Protein AF-A0A3D3GMV7-F1 (afdb_monomer)

Foldseek 3Di:
DQQLQEDVQLCVQPVDDDDPHNQVLLVVLLVLLLVLLLVVVCVVCVPDDPVLSVLLSCLLLPLVNLLVLLVVVVSVVRHRHHPCCVPPPDPVVVSSSSSSSSSSVLSVCCVPPNSVRSSVVSCVSCVVVPPPVNSLVSRPALQVVLQVVLCVPPVDHWDWDWDQDPQAIKIWIDHPVPQIFIAGDNYPVVRVSVRSSRSSVVVCVVVVD

Sequence (209 aa):
YESALTHPSFRYENKVGPLDHFDRMEFLGDSILNEVICRKIYDLFLDADEGLLSRLRSTLVSRRILIKIARDLKLNKFMLLGRGFKKSSPAFLKAKVLADVFEALIAAIYFDRGKKTAENFILNHFADYFDIKKLFRLDPNPKSTLQEISQRHWKKLPQYDCLPTAKGVQVTAWIDGQKRAKAVARSRKEAEEKAARALVLKLRKRFKV

Radius of gyration: 21.56 Å; Cα contacts (8 Å, |Δi|>4): 281; chains: 1; bounding box: 57×22×57 Å

Mean predicted aligned error: 9.25 Å

pLDDT: mean 87.02, std 10.76, range [40.84, 98.56]

Secondary structure (DSSP, 8-state):
-HHHHB-HHHHHHHT----S-HHHHHHHHHHHHHHHHHHHHHHH-TT--HHHHHHHHHHHT-HHHHHHHHHHTTGGGT-B--HHHHHHS-HHHHHHHHHHHHHHHHHHHHHHH-HHHHHHHHHHHHGGG--HHHHTTS-S-HHHHHHHHHHHHHS---EEEEEEETTEEEEEEEETTTEEEEEEESSHHHHHHHHHHHHHHHHHHHTT-

Nearest PDB structures (foldseek):
  7r97-assembly1_B  TM=6.004E-01  e=2.494E-12  Escherichia coli K-12
  3o2r-assembly2_D  TM=9.166E-01  e=1.869E-06  Campylobacter jejuni subsp. jejuni NCTC 11168 = ATCC 700819
  3n3w-assembly1_B  TM=8.989E-01  e=3.433E-06  Campylobacter jejuni subsp. jejuni NCTC 11168 = ATCC 700819
  5t16-assembly2_I  TM=5.594E-01  e=4.400E-08  Saccharomyces cerevisiae S288C
  3rv0-assembly2_C  TM=6.090E-01  e=7.983E-03  Vanderwaltozyma polyspora DSM 70294

Structure (mmCIF, N/CA/C/O backbone):
data_AF-A0A3D3GMV7-F1
#
_entry.id   AF-A0A3D3GMV7-F1
#
loop_
_atom_site.group_PDB
_atom_site.id
_atom_site.type_symbol
_atom_site.label_atom_id
_atom_site.label_alt_id
_atom_site.label_comp_id
_atom_site.label_asym_id
_atom_site.label_entity_id
_atom_site.label_seq_id
_atom_site.pdbx_PDB_ins_code
_atom_site.Cartn_x
_atom_site.Cartn_y
_atom_site.Cartn_z
_atom_site.occupancy
_atom_site.B_iso_or_equiv
_atom_site.auth_seq_id
_atom_site.auth_comp_id
_atom_site.auth_asym_id
_atom_site.auth_atom_id
_atom_site.pdbx_PDB_model_num
ATOM 1 N N . TYR A 1 1 ? 15.179 -2.214 -19.428 1.00 86.44 1 TYR A N 1
ATOM 2 C CA . TYR A 1 1 ? 15.174 -2.443 -17.962 1.00 86.44 1 TYR A CA 1
ATOM 3 C C . TYR A 1 1 ? 16.341 -1.792 -17.224 1.00 86.44 1 TYR A C 1
ATOM 5 O O . TYR A 1 1 ? 16.142 -1.379 -16.091 1.00 86.44 1 TYR A O 1
ATOM 13 N N . GLU A 1 2 ? 17.530 -1.670 -17.822 1.00 85.50 2 GLU A N 1
ATOM 14 C CA . GLU A 1 2 ? 18.723 -1.100 -17.166 1.00 85.50 2 GLU A CA 1
ATOM 15 C C . GLU A 1 2 ? 18.508 0.306 -16.577 1.00 85.50 2 GLU A C 1
ATOM 17 O O . GLU A 1 2 ? 18.846 0.537 -15.416 1.00 85.50 2 GLU A O 1
ATOM 22 N N . SER A 1 3 ? 17.857 1.214 -17.313 1.00 84.62 3 SER A N 1
ATOM 23 C CA . SER A 1 3 ? 17.556 2.575 -16.838 1.00 84.62 3 SER A CA 1
ATOM 24 C C . SER A 1 3 ? 16.722 2.593 -15.549 1.00 84.62 3 SER A C 1
ATOM 26 O O . SER A 1 3 ? 17.013 3.365 -14.642 1.00 84.62 3 SER A O 1
ATOM 28 N N . ALA A 1 4 ? 15.748 1.686 -15.414 1.00 87.00 4 ALA A N 1
ATOM 29 C CA . ALA A 1 4 ? 14.914 1.566 -14.214 1.00 87.00 4 ALA A CA 1
ATOM 30 C C . ALA A 1 4 ? 15.655 0.976 -13.006 1.00 87.00 4 ALA A C 1
ATOM 32 O O . ALA A 1 4 ? 15.258 1.187 -11.866 1.00 87.00 4 ALA A O 1
ATOM 33 N N . LEU A 1 5 ? 16.730 0.224 -13.244 1.00 89.12 5 LEU A N 1
ATOM 34 C CA . LEU A 1 5 ? 17.545 -0.386 -12.192 1.00 89.12 5 LEU A CA 1
ATOM 35 C C . LEU A 1 5 ? 18.746 0.486 -11.802 1.00 89.12 5 LEU A C 1
ATOM 37 O O . LEU A 1 5 ? 19.464 0.145 -10.862 1.00 89.12 5 LEU A O 1
ATOM 41 N N . THR A 1 6 ? 18.960 1.610 -12.488 1.00 86.19 6 THR A N 1
ATOM 42 C CA . THR A 1 6 ? 20.123 2.482 -12.299 1.00 86.19 6 THR A CA 1
ATOM 43 C C . THR A 1 6 ? 19.736 3.761 -11.570 1.00 86.19 6 THR A C 1
ATOM 45 O O . THR A 1 6 ? 19.274 4.729 -12.168 1.00 86.19 6 THR A O 1
ATOM 48 N N . HIS A 1 7 ? 19.976 3.790 -10.260 1.00 86.50 7 HIS A N 1
ATOM 49 C CA . HIS A 1 7 ? 19.675 4.958 -9.434 1.00 86.50 7 HIS A CA 1
ATOM 50 C C . HIS A 1 7 ? 20.598 6.147 -9.786 1.00 86.50 7 HIS A C 1
ATOM 52 O O . HIS A 1 7 ? 21.785 5.930 -10.074 1.00 86.50 7 HIS A O 1
ATOM 58 N N . PRO A 1 8 ? 20.135 7.411 -9.674 1.00 83.19 8 PRO A N 1
ATOM 59 C CA . PRO A 1 8 ? 20.943 8.599 -9.962 1.00 83.19 8 PRO A CA 1
ATOM 60 C C . PRO A 1 8 ? 22.320 8.622 -9.283 1.00 83.19 8 PRO A C 1
ATOM 62 O O . PRO A 1 8 ? 23.301 9.032 -9.898 1.00 83.19 8 PRO A O 1
ATOM 65 N N . SER A 1 9 ? 22.447 8.095 -8.059 1.00 82.06 9 SER A N 1
ATOM 66 C CA . SER A 1 9 ? 23.748 8.016 -7.366 1.00 82.06 9 SER A CA 1
ATOM 67 C C . SER A 1 9 ? 24.809 7.198 -8.111 1.00 82.06 9 SER A C 1
ATOM 69 O O . SER A 1 9 ? 25.989 7.515 -8.009 1.00 82.06 9 SER A O 1
ATOM 71 N N . PHE A 1 10 ? 24.421 6.163 -8.864 1.00 82.38 10 PHE A N 1
ATOM 72 C CA . PHE A 1 10 ? 25.359 5.402 -9.694 1.00 82.38 10 PHE A CA 1
ATOM 73 C C . PHE A 1 10 ? 25.815 6.217 -10.904 1.00 82.38 10 PHE A C 1
ATOM 75 O O . PHE A 1 10 ? 26.993 6.192 -11.259 1.00 82.38 10 PHE A O 1
ATOM 82 N N . ARG A 1 11 ? 24.892 6.979 -11.501 1.00 76.38 11 ARG A N 1
ATOM 83 C CA . ARG A 1 11 ? 25.158 7.833 -12.664 1.00 76.38 11 ARG A CA 1
ATOM 84 C C . ARG A 1 11 ? 26.126 8.959 -12.325 1.00 76.38 11 ARG A C 1
ATOM 86 O O . ARG A 1 11 ? 27.100 9.141 -13.046 1.00 76.38 11 ARG A O 1
ATOM 93 N N . TYR A 1 12 ? 25.886 9.662 -11.215 1.00 77.94 12 TYR A N 1
ATOM 94 C CA . TYR A 1 12 ? 26.756 10.751 -10.762 1.00 77.94 12 TYR A CA 1
ATOM 95 C C . TYR A 1 12 ? 28.188 10.275 -10.500 1.00 77.94 12 TYR A C 1
ATOM 97 O O . TYR A 1 12 ? 29.136 10.982 -10.825 1.00 77.94 12 TYR A O 1
ATOM 105 N N . GLU A 1 13 ? 28.352 9.065 -9.959 1.00 80.81 13 GLU A N 1
ATOM 106 C CA . GLU A 1 13 ? 29.671 8.498 -9.669 1.00 80.81 13 GLU A CA 1
ATOM 107 C C . GLU A 1 13 ? 30.408 8.020 -10.933 1.00 80.81 13 GLU A C 1
ATOM 109 O O . GLU A 1 13 ? 31.618 8.202 -11.037 1.00 80.81 13 GLU A O 1
ATOM 114 N N . ASN A 1 14 ? 29.696 7.439 -11.907 1.00 77.88 14 ASN A N 1
ATOM 115 C CA . ASN A 1 14 ? 30.306 6.791 -13.078 1.00 77.88 14 ASN A CA 1
ATOM 116 C C . ASN A 1 14 ? 30.225 7.614 -14.378 1.00 77.88 14 ASN A C 1
ATOM 118 O O . ASN A 1 14 ? 30.665 7.134 -15.419 1.00 77.88 14 ASN A O 1
ATOM 122 N N . LYS A 1 15 ? 29.667 8.834 -14.344 1.00 71.19 15 LYS A N 1
ATOM 123 C CA . LYS A 1 15 ? 29.514 9.736 -15.508 1.00 71.19 15 LYS A CA 1
ATOM 124 C C . LYS A 1 15 ? 28.850 9.067 -16.726 1.00 71.19 15 LYS A C 1
ATOM 126 O O . LYS A 1 15 ? 29.194 9.355 -17.869 1.00 71.19 15 LYS A O 1
ATOM 131 N N . VAL A 1 16 ? 27.900 8.164 -16.481 1.00 66.56 16 VAL A N 1
ATOM 132 C CA . VAL A 1 16 ? 27.147 7.475 -17.543 1.00 66.56 16 VAL A CA 1
ATOM 133 C C . VAL A 1 16 ? 26.236 8.489 -18.246 1.00 66.56 16 VAL A C 1
ATOM 135 O O . VAL A 1 16 ? 25.605 9.304 -17.568 1.00 66.56 16 VAL A O 1
ATOM 138 N N . GLY A 1 17 ? 26.189 8.440 -19.585 1.00 59.62 17 GLY A N 1
ATOM 139 C CA . GLY A 1 17 ? 25.451 9.368 -20.454 1.00 59.62 17 GLY A CA 1
ATOM 140 C C . GLY A 1 17 ? 23.932 9.451 -20.195 1.00 59.62 17 GLY A C 1
ATOM 141 O O . GLY A 1 17 ? 23.417 8.894 -19.217 1.00 59.62 17 GLY A O 1
ATOM 142 N N . PRO A 1 18 ? 23.174 10.175 -21.039 1.00 54.84 18 PRO A N 1
ATOM 143 C CA . PRO A 1 18 ? 21.742 10.384 -20.847 1.00 54.84 18 PRO A CA 1
ATOM 144 C C . PRO A 1 18 ? 20.952 9.103 -21.162 1.00 54.84 18 PRO A C 1
ATOM 146 O O . PRO A 1 18 ? 20.356 8.964 -22.220 1.00 54.84 18 PRO A O 1
ATOM 149 N N . LEU A 1 19 ? 20.953 8.147 -20.236 1.00 57.31 19 LEU A N 1
ATOM 150 C CA . LEU A 1 19 ? 19.922 7.116 -20.172 1.00 57.31 19 LEU A CA 1
ATOM 151 C C . LEU A 1 19 ? 18.614 7.771 -19.717 1.00 57.31 19 LEU A C 1
ATOM 153 O O . LEU A 1 19 ? 18.647 8.683 -18.878 1.00 57.31 19 LEU A O 1
ATOM 157 N N . ASP A 1 20 ? 17.491 7.294 -20.265 1.00 60.53 20 ASP A N 1
ATOM 158 C CA . ASP A 1 20 ? 16.141 7.704 -19.877 1.00 60.53 20 ASP A CA 1
ATOM 159 C C . ASP A 1 20 ? 16.041 7.870 -18.359 1.00 60.53 20 ASP A C 1
ATOM 161 O O . ASP A 1 20 ? 16.454 7.006 -17.581 1.00 60.53 20 ASP A O 1
ATOM 165 N N . HIS A 1 21 ? 15.580 9.049 -17.943 1.00 77.69 21 HIS A N 1
ATOM 166 C CA . HIS A 1 21 ? 15.717 9.510 -16.569 1.00 77.69 21 HIS A CA 1
ATOM 167 C C . HIS A 1 21 ? 14.968 8.566 -15.624 1.00 77.69 21 HIS A C 1
ATOM 169 O O . HIS A 1 21 ? 13.742 8.503 -15.680 1.00 77.69 21 HIS A O 1
ATOM 175 N N . PHE A 1 22 ? 15.701 7.871 -14.748 1.00 88.44 22 PHE A N 1
ATOM 176 C CA . PHE A 1 22 ? 15.150 7.061 -13.657 1.00 88.44 22 PHE A CA 1
ATOM 177 C C . PHE A 1 22 ? 13.971 7.770 -12.971 1.00 88.44 22 PHE A C 1
ATOM 179 O O . PHE A 1 22 ? 12.904 7.184 -12.858 1.00 88.44 22 PHE A O 1
ATOM 186 N N . ASP A 1 23 ? 14.117 9.061 -12.660 1.00 89.25 23 ASP A N 1
ATOM 187 C CA . ASP A 1 23 ? 13.077 9.870 -12.008 1.00 89.25 23 ASP A CA 1
ATOM 188 C C . ASP A 1 23 ? 11.794 10.005 -12.861 1.00 89.25 23 ASP A C 1
ATOM 190 O O . ASP A 1 23 ? 10.685 10.041 -12.335 1.00 89.25 23 ASP A O 1
ATOM 194 N N . ARG A 1 24 ? 11.909 10.034 -14.200 1.00 92.94 24 ARG A N 1
ATOM 195 C CA . ARG A 1 24 ? 10.745 10.018 -15.111 1.00 92.94 24 ARG A CA 1
ATOM 196 C C . ARG A 1 24 ? 10.074 8.647 -15.134 1.00 92.94 24 ARG A C 1
ATOM 198 O O . ARG A 1 24 ? 8.854 8.572 -15.258 1.00 92.94 24 ARG A O 1
ATOM 205 N N . MET A 1 25 ? 10.863 7.575 -15.046 1.00 93.62 25 MET A N 1
ATOM 206 C CA . MET A 1 25 ? 10.336 6.213 -14.963 1.00 93.62 25 MET A CA 1
ATOM 207 C C . MET A 1 25 ? 9.647 5.974 -13.618 1.00 93.62 25 MET A C 1
ATOM 209 O O . MET A 1 25 ? 8.554 5.426 -13.611 1.00 93.62 25 MET A O 1
ATOM 213 N N . GLU A 1 26 ? 10.239 6.422 -12.507 1.00 95.31 26 GLU A N 1
ATOM 214 C CA . GLU A 1 26 ? 9.620 6.431 -11.173 1.00 95.31 26 GLU A CA 1
ATOM 215 C C . GLU A 1 26 ? 8.275 7.162 -11.222 1.00 95.31 26 GLU A C 1
ATOM 217 O O . GLU A 1 26 ? 7.244 6.575 -10.909 1.00 95.31 26 GLU A O 1
ATOM 222 N N . PHE A 1 27 ? 8.262 8.398 -11.733 1.00 95.88 27 PHE A N 1
ATOM 223 C CA . PHE A 1 27 ? 7.053 9.217 -11.851 1.00 95.88 27 PHE A CA 1
ATOM 224 C C . PHE A 1 27 ? 5.924 8.532 -12.642 1.00 95.88 27 PHE A C 1
ATOM 226 O O . PHE A 1 27 ? 4.769 8.488 -12.203 1.00 95.88 27 PHE A O 1
ATOM 233 N N . LEU A 1 28 ? 6.242 7.979 -13.818 1.00 96.69 28 LEU A N 1
ATOM 234 C CA . LEU A 1 28 ? 5.257 7.255 -14.621 1.00 96.69 28 LEU A CA 1
ATOM 235 C C . LEU A 1 28 ? 4.812 5.962 -13.923 1.00 96.69 28 LEU A C 1
ATOM 237 O O . LEU A 1 28 ? 3.631 5.620 -13.941 1.00 96.69 28 LEU A O 1
ATOM 241 N N . GLY A 1 29 ? 5.755 5.247 -13.316 1.00 98.06 29 GLY A N 1
ATOM 242 C CA . GLY A 1 29 ? 5.525 3.999 -12.606 1.00 98.06 29 GLY A CA 1
ATOM 243 C C . GLY A 1 29 ? 4.581 4.151 -11.422 1.00 98.06 29 GLY A C 1
ATOM 244 O O . GLY A 1 29 ? 3.648 3.358 -11.297 1.00 98.06 29 GLY A O 1
ATOM 245 N N . ASP A 1 30 ? 4.767 5.194 -10.610 1.00 98.25 30 ASP A N 1
ATOM 246 C CA . ASP A 1 30 ? 3.858 5.561 -9.518 1.00 98.25 30 ASP A CA 1
ATOM 247 C C . ASP A 1 30 ? 2.449 5.865 -10.046 1.00 98.25 30 ASP A C 1
ATOM 249 O O . ASP A 1 30 ? 1.457 5.375 -9.504 1.00 98.25 30 ASP A O 1
ATOM 253 N N . SER A 1 31 ? 2.343 6.596 -11.158 1.00 98.38 31 SER A N 1
ATOM 254 C CA . SER A 1 31 ? 1.047 6.914 -11.773 1.00 98.38 31 SER A CA 1
ATOM 255 C C . SER A 1 31 ? 0.312 5.656 -12.252 1.00 98.38 31 SER A C 1
ATOM 257 O O . SER A 1 31 ? -0.872 5.478 -11.956 1.00 98.38 31 SER A O 1
ATOM 259 N N . ILE A 1 32 ? 1.014 4.749 -12.944 1.00 98.50 32 ILE A N 1
ATOM 260 C CA . ILE A 1 32 ? 0.459 3.463 -13.396 1.00 98.50 32 ILE A CA 1
ATOM 261 C C . ILE A 1 32 ? 0.055 2.612 -12.191 1.00 98.50 32 ILE A C 1
ATOM 263 O O . ILE A 1 32 ? -1.048 2.071 -12.155 1.00 98.50 32 ILE A O 1
ATOM 267 N N . LEU A 1 33 ? 0.919 2.512 -11.178 1.00 98.56 33 LEU A N 1
ATOM 268 C CA . LEU A 1 33 ? 0.624 1.783 -9.950 1.00 98.56 33 LEU A CA 1
ATOM 269 C C . LEU A 1 33 ? -0.651 2.310 -9.286 1.00 98.56 33 LEU A C 1
ATOM 271 O O . LEU A 1 33 ? -1.544 1.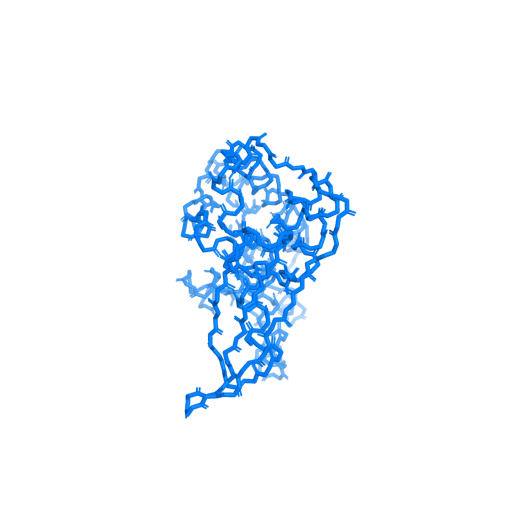528 -8.960 1.00 98.56 33 LEU A O 1
ATOM 275 N N . ASN A 1 34 ? -0.759 3.627 -9.106 1.00 98.19 34 ASN A N 1
ATOM 276 C CA . ASN A 1 34 ? -1.932 4.248 -8.505 1.00 98.19 34 ASN A CA 1
ATOM 277 C C . ASN A 1 34 ? -3.202 3.959 -9.303 1.00 98.19 34 ASN A C 1
ATOM 279 O O . ASN A 1 34 ? -4.214 3.629 -8.687 1.00 98.19 34 ASN A O 1
ATOM 283 N N . GLU A 1 35 ? -3.157 4.045 -10.634 1.00 98.12 35 GLU A N 1
ATOM 284 C CA . GLU A 1 35 ? -4.304 3.747 -11.500 1.00 98.12 35 GLU A CA 1
ATOM 285 C C . GLU A 1 35 ? -4.777 2.301 -11.322 1.00 98.12 35 GLU A C 1
ATOM 287 O O . GLU A 1 35 ? -5.936 2.073 -10.974 1.00 98.12 35 GLU A O 1
ATOM 292 N N . VAL A 1 36 ? -3.864 1.333 -11.437 1.00 98.31 36 VAL A N 1
ATOM 293 C CA . VAL A 1 36 ? -4.180 -0.100 -11.333 1.00 98.31 36 VAL A CA 1
ATOM 294 C C . VAL A 1 36 ? -4.718 -0.463 -9.953 1.00 98.31 36 VAL A C 1
ATOM 296 O O . VAL A 1 36 ? -5.716 -1.181 -9.836 1.00 98.31 36 VAL A O 1
ATOM 299 N N . ILE A 1 37 ? -4.089 0.044 -8.889 1.00 96.81 37 ILE A N 1
ATOM 300 C CA . ILE A 1 37 ? -4.552 -0.201 -7.520 1.00 96.81 37 ILE A CA 1
ATOM 301 C C . ILE A 1 37 ? -5.914 0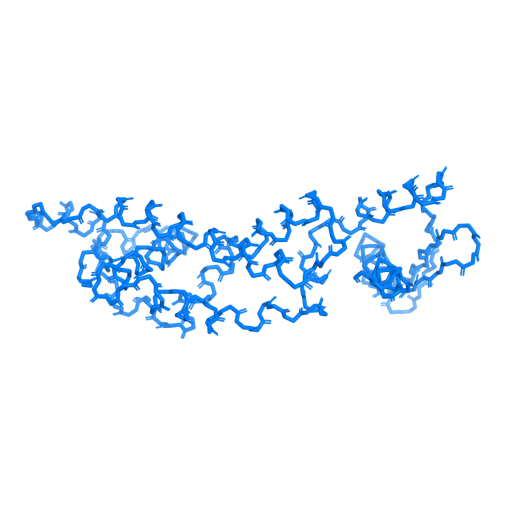.454 -7.288 1.00 96.81 37 ILE A C 1
ATOM 303 O O . ILE A 1 37 ? -6.791 -0.192 -6.716 1.00 96.81 37 ILE A O 1
ATOM 307 N N . CYS A 1 38 ? -6.113 1.695 -7.747 1.00 95.88 38 CYS A N 1
ATOM 308 C CA . CYS A 1 38 ? -7.381 2.416 -7.629 1.00 95.88 38 CYS A CA 1
ATOM 309 C C . CYS A 1 38 ? -8.514 1.670 -8.341 1.00 95.88 38 CYS A C 1
ATOM 311 O O . CYS A 1 38 ? -9.556 1.408 -7.742 1.00 95.88 38 CYS A O 1
ATOM 313 N N . ARG A 1 39 ? -8.278 1.240 -9.586 1.00 96.25 39 ARG A N 1
ATOM 314 C CA . ARG A 1 39 ? -9.232 0.444 -10.359 1.00 96.25 39 ARG A CA 1
ATOM 315 C C . ARG A 1 39 ? -9.590 -0.846 -9.628 1.00 96.25 39 ARG A C 1
ATOM 317 O O . ARG A 1 39 ? -10.766 -1.152 -9.451 1.00 96.25 39 ARG A O 1
ATOM 324 N N . LYS A 1 40 ? -8.582 -1.571 -9.132 1.00 94.31 40 LYS A N 1
ATOM 325 C CA . LYS A 1 40 ? -8.799 -2.843 -8.440 1.00 94.31 40 LYS A CA 1
ATOM 326 C C . LYS A 1 40 ? -9.628 -2.688 -7.167 1.00 94.31 40 LYS A C 1
ATOM 328 O O . LYS A 1 40 ? -10.487 -3.527 -6.919 1.00 94.31 40 LYS A O 1
ATOM 333 N N . ILE A 1 41 ? -9.386 -1.655 -6.356 1.00 90.62 41 ILE A N 1
ATOM 334 C CA . ILE A 1 41 ? -10.190 -1.428 -5.144 1.00 90.62 41 ILE A CA 1
ATOM 335 C C . ILE A 1 41 ? -11.593 -0.911 -5.469 1.00 90.62 41 ILE A C 1
ATOM 337 O O . ILE A 1 41 ? -12.527 -1.297 -4.778 1.00 90.62 41 ILE A O 1
ATOM 341 N N . TYR A 1 42 ? -11.756 -0.101 -6.519 1.00 88.56 42 TYR A N 1
ATOM 342 C CA . TYR A 1 42 ? -13.069 0.359 -6.971 1.00 88.56 42 TYR A CA 1
ATOM 343 C C . TYR A 1 42 ? -13.963 -0.827 -7.355 1.00 88.56 42 TYR A C 1
ATOM 345 O O . TYR A 1 42 ? -15.084 -0.939 -6.871 1.00 88.56 42 TYR A O 1
ATOM 353 N N . ASP A 1 43 ? -13.427 -1.768 -8.138 1.00 89.44 43 ASP A N 1
ATOM 354 C CA . ASP A 1 43 ? -14.173 -2.956 -8.568 1.00 89.44 43 ASP A CA 1
ATOM 355 C C . ASP A 1 43 ? -14.405 -3.964 -7.413 1.00 89.44 43 ASP A C 1
ATOM 357 O O . ASP A 1 43 ? -15.359 -4.739 -7.446 1.00 89.44 43 ASP A O 1
ATOM 361 N N . LEU A 1 44 ? -13.540 -3.986 -6.387 1.00 85.31 44 LEU A N 1
ATOM 362 C CA . LEU A 1 44 ? -13.662 -4.898 -5.236 1.00 85.31 44 LEU A CA 1
ATOM 363 C C . LEU A 1 44 ? -14.610 -4.399 -4.137 1.00 85.31 44 LEU A C 1
ATOM 365 O O . LEU A 1 44 ? -15.196 -5.224 -3.437 1.00 85.31 44 LEU A O 1
ATOM 369 N N . PHE A 1 45 ? -14.721 -3.086 -3.941 1.00 79.88 45 PHE A N 1
ATOM 370 C CA . PHE A 1 45 ? -15.450 -2.476 -2.826 1.00 79.88 45 PHE A CA 1
ATOM 371 C C . PHE A 1 45 ? -16.583 -1.583 -3.344 1.00 79.88 45 PHE A C 1
ATOM 373 O O . PHE A 1 45 ? -16.530 -0.363 -3.209 1.00 79.88 45 PHE A O 1
ATOM 380 N N . LEU A 1 46 ? -17.612 -2.207 -3.926 1.00 76.06 46 LEU A N 1
ATOM 381 C CA . LEU A 1 46 ? -18.719 -1.525 -4.615 1.00 76.06 46 LEU A CA 1
ATOM 382 C C . LEU A 1 46 ? -19.479 -0.519 -3.738 1.00 76.06 46 LEU A C 1
ATOM 384 O O . LEU A 1 46 ? -19.962 0.492 -4.239 1.00 76.06 46 LEU A O 1
ATOM 388 N N . ASP A 1 47 ? -19.553 -0.773 -2.433 1.00 70.44 47 ASP A N 1
ATOM 389 C CA . ASP A 1 47 ? -20.303 0.055 -1.485 1.00 70.44 47 ASP A CA 1
ATOM 390 C C . ASP A 1 47 ? -19.400 0.986 -0.648 1.00 70.44 47 ASP A C 1
ATOM 392 O O . ASP A 1 47 ? -19.852 1.625 0.308 1.00 70.44 47 ASP A O 1
ATOM 396 N N . ALA A 1 48 ? -18.102 1.056 -0.966 1.00 72.56 48 ALA A N 1
ATOM 397 C CA . ALA A 1 48 ? -17.175 1.965 -0.300 1.00 72.56 48 ALA A CA 1
ATOM 398 C C . ALA A 1 48 ? -17.352 3.408 -0.789 1.00 72.56 48 ALA A C 1
ATOM 400 O O . ALA A 1 48 ? -17.461 3.676 -1.983 1.00 72.56 48 ALA A O 1
ATOM 401 N N . ASP A 1 49 ? -17.311 4.358 0.145 1.00 75.75 49 ASP A N 1
ATOM 402 C CA . ASP A 1 49 ? -17.232 5.775 -0.204 1.00 75.75 49 ASP A CA 1
ATOM 403 C C . ASP A 1 49 ? -15.814 6.193 -0.630 1.00 75.75 49 ASP A C 1
ATOM 405 O O . ASP A 1 49 ? -14.824 5.486 -0.413 1.00 75.75 49 ASP A O 1
ATOM 409 N N . GLU A 1 50 ? -15.718 7.384 -1.224 1.00 82.25 50 GLU A N 1
ATOM 410 C CA . GLU A 1 50 ? -14.462 7.974 -1.692 1.00 82.25 50 GLU A CA 1
ATOM 411 C C . GLU A 1 50 ? -13.395 8.040 -0.587 1.00 82.25 50 GLU A C 1
ATOM 413 O O . GLU A 1 50 ? -12.226 7.724 -0.824 1.00 82.25 50 GLU A O 1
ATOM 418 N N . GLY A 1 51 ? -13.790 8.403 0.637 1.00 80.94 51 GLY A N 1
ATOM 419 C CA . GLY A 1 51 ? -12.876 8.517 1.772 1.00 80.94 51 GLY A CA 1
ATOM 420 C C . GLY A 1 51 ? -12.221 7.181 2.122 1.00 80.94 51 GLY A C 1
ATOM 421 O O . GLY A 1 51 ? -11.003 7.114 2.330 1.00 80.94 51 GLY A O 1
ATOM 422 N N . LEU A 1 52 ? -13.005 6.100 2.137 1.00 77.50 52 LEU A N 1
ATOM 423 C CA . LEU A 1 52 ? -12.493 4.750 2.331 1.00 77.50 52 LEU A CA 1
ATOM 424 C C . LEU A 1 52 ? -11.595 4.323 1.168 1.00 77.50 52 LEU A C 1
ATOM 426 O O . LEU A 1 52 ? -10.478 3.871 1.421 1.00 77.50 52 LEU A O 1
ATOM 430 N N . LEU A 1 53 ? -12.039 4.485 -0.081 1.00 84.69 53 LEU A N 1
ATOM 431 C CA . LEU A 1 53 ? -11.258 4.103 -1.264 1.00 84.69 53 LEU A CA 1
ATOM 432 C C . LEU A 1 53 ? -9.903 4.824 -1.300 1.00 84.69 53 LEU A C 1
ATOM 434 O O . LEU A 1 53 ? -8.863 4.186 -1.477 1.00 84.69 53 LEU A O 1
ATOM 438 N N . SER A 1 54 ? -9.888 6.129 -1.028 1.00 87.69 54 SER A N 1
ATOM 439 C CA . SER A 1 54 ? -8.662 6.927 -0.946 1.00 87.69 54 SER A CA 1
ATOM 440 C C . SER A 1 54 ? -7.718 6.401 0.143 1.00 87.69 54 SER A C 1
ATOM 442 O O . SER A 1 54 ? -6.536 6.161 -0.115 1.00 87.69 54 SER A O 1
ATOM 444 N N . ARG A 1 55 ? -8.243 6.097 1.340 1.00 84.75 55 ARG A N 1
ATOM 445 C CA . ARG A 1 55 ? -7.452 5.540 2.452 1.00 84.75 55 ARG A CA 1
ATOM 446 C C . ARG A 1 55 ? -6.877 4.157 2.132 1.00 84.75 55 ARG A C 1
ATOM 448 O O . ARG A 1 55 ? -5.716 3.891 2.458 1.00 84.75 55 ARG A O 1
ATOM 455 N N . LEU A 1 56 ? -7.662 3.279 1.501 1.00 87.25 56 LEU A N 1
ATOM 456 C CA . LEU A 1 56 ? -7.196 1.961 1.061 1.00 87.25 56 LEU A CA 1
ATOM 457 C C . LEU A 1 56 ? -6.091 2.098 0.010 1.00 87.25 56 LEU A C 1
ATOM 459 O O . LEU A 1 56 ? -5.041 1.475 0.170 1.00 87.25 56 LEU A O 1
ATOM 463 N N . ARG A 1 57 ? -6.278 2.961 -0.998 1.00 92.75 57 ARG A N 1
ATOM 464 C CA . ARG A 1 57 ? -5.267 3.233 -2.028 1.00 92.75 57 ARG A CA 1
ATOM 465 C C . ARG A 1 57 ? -3.964 3.704 -1.397 1.00 92.75 57 ARG A C 1
ATOM 467 O O . ARG A 1 57 ? -2.953 3.033 -1.576 1.00 92.75 57 ARG A O 1
ATOM 474 N N . SER A 1 58 ? -3.990 4.770 -0.591 1.00 91.75 58 SER A N 1
ATOM 475 C CA . SER A 1 58 ? -2.795 5.309 0.081 1.00 91.75 58 SER A CA 1
ATOM 476 C C . SER A 1 58 ? -2.093 4.278 0.966 1.00 91.75 58 SER A C 1
ATOM 478 O O . SER A 1 58 ? -0.871 4.293 1.093 1.00 91.75 58 SER A O 1
ATOM 480 N N . THR A 1 59 ? -2.851 3.363 1.572 1.00 89.50 59 THR A N 1
ATOM 481 C CA . THR A 1 59 ? -2.287 2.265 2.363 1.00 89.50 59 THR A CA 1
ATOM 482 C C . THR A 1 59 ? -1.576 1.246 1.474 1.00 89.50 59 THR A C 1
ATOM 484 O O . THR A 1 59 ? -0.448 0.860 1.789 1.00 89.50 59 THR A O 1
ATOM 487 N N . LEU A 1 60 ? -2.208 0.825 0.373 1.00 92.50 60 LEU A N 1
ATOM 488 C CA . LEU A 1 60 ? -1.684 -0.174 -0.561 1.00 92.50 60 LEU A CA 1
ATOM 489 C C . LEU A 1 60 ? -0.432 0.320 -1.290 1.00 92.50 60 LEU A C 1
ATOM 491 O O . LEU A 1 60 ? 0.573 -0.383 -1.293 1.00 92.50 60 LEU A O 1
ATOM 495 N N . VAL A 1 61 ? -0.449 1.548 -1.811 1.00 95.50 61 VAL A N 1
ATOM 496 C CA . VAL A 1 61 ? 0.711 2.152 -2.495 1.00 95.50 61 VAL A CA 1
ATOM 497 C C . VAL A 1 61 ? 1.722 2.765 -1.520 1.00 95.50 61 VAL A C 1
ATOM 499 O O . VAL A 1 61 ? 2.637 3.480 -1.912 1.00 95.50 61 VAL A O 1
ATOM 502 N N . SER A 1 62 ? 1.584 2.509 -0.215 1.00 94.19 62 SER A N 1
ATOM 503 C CA . SER A 1 62 ? 2.510 3.064 0.769 1.00 94.19 62 SER A CA 1
ATOM 504 C C . SER A 1 62 ? 3.921 2.515 0.576 1.00 94.19 62 SER A C 1
ATOM 506 O O . SER A 1 62 ? 4.130 1.311 0.404 1.00 94.19 62 SER A O 1
ATOM 508 N N . ARG A 1 63 ? 4.919 3.385 0.766 1.00 94.06 63 ARG A N 1
ATOM 509 C CA . ARG A 1 63 ? 6.349 3.040 0.726 1.00 94.06 63 ARG A CA 1
ATOM 510 C C . ARG A 1 63 ? 6.689 1.776 1.524 1.00 94.06 63 ARG A C 1
ATOM 512 O O . ARG A 1 63 ? 7.526 0.985 1.107 1.00 94.06 63 ARG A O 1
ATOM 519 N N . ARG A 1 64 ? 6.017 1.546 2.658 1.00 92.69 64 ARG A N 1
ATOM 520 C CA . ARG A 1 64 ? 6.191 0.338 3.481 1.00 92.69 64 ARG A CA 1
ATOM 521 C C . ARG A 1 64 ? 5.859 -0.950 2.715 1.00 92.69 64 ARG A C 1
ATOM 523 O O . ARG A 1 64 ? 6.601 -1.920 2.844 1.00 92.69 64 ARG A O 1
ATOM 530 N N . ILE A 1 65 ? 4.754 -0.973 1.970 1.00 94.00 65 ILE A N 1
ATOM 531 C CA . ILE A 1 65 ? 4.346 -2.133 1.165 1.00 94.00 65 ILE A CA 1
ATOM 532 C C . ILE A 1 65 ? 5.253 -2.268 -0.056 1.00 94.00 65 ILE A C 1
ATOM 534 O O . ILE A 1 65 ? 5.751 -3.364 -0.301 1.00 94.00 65 ILE A O 1
ATOM 538 N N . LEU A 1 66 ? 5.565 -1.163 -0.739 1.00 96.88 66 LEU A N 1
ATOM 539 C CA . LEU A 1 66 ? 6.447 -1.186 -1.911 1.00 96.88 66 LEU A CA 1
ATOM 540 C C . LEU A 1 66 ? 7.842 -1.717 -1.574 1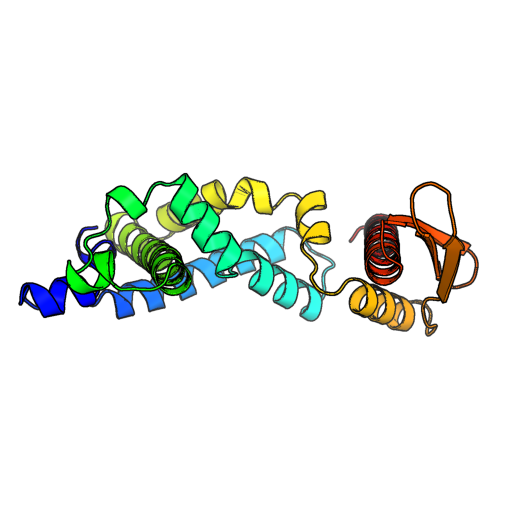.00 96.88 66 LEU A C 1
ATOM 542 O O . LEU A 1 66 ? 8.353 -2.588 -2.268 1.00 96.88 66 LEU A O 1
ATOM 546 N N . ILE A 1 67 ? 8.421 -1.299 -0.442 1.00 95.62 67 ILE A N 1
ATOM 547 C CA . ILE A 1 67 ? 9.690 -1.848 0.064 1.00 95.62 67 ILE A CA 1
ATOM 548 C C . ILE A 1 67 ? 9.603 -3.359 0.268 1.00 95.62 67 ILE A C 1
ATOM 550 O O . ILE A 1 67 ? 10.563 -4.076 -0.013 1.00 95.62 67 ILE A O 1
ATOM 554 N N . LYS A 1 68 ? 8.486 -3.845 0.817 1.00 94.75 68 LYS A N 1
ATOM 555 C CA . LYS A 1 68 ? 8.307 -5.271 1.072 1.00 94.75 68 LYS A CA 1
ATOM 556 C C . LYS A 1 68 ? 8.248 -6.045 -0.245 1.00 94.75 68 LYS A C 1
ATOM 558 O O . LYS A 1 68 ? 9.032 -6.969 -0.414 1.00 94.75 68 LYS A O 1
ATOM 563 N N . ILE A 1 69 ? 7.432 -5.595 -1.196 1.00 96.06 69 ILE A N 1
ATOM 564 C CA . ILE A 1 69 ? 7.329 -6.208 -2.527 1.00 96.06 69 ILE A CA 1
ATOM 565 C C . ILE A 1 69 ? 8.684 -6.182 -3.253 1.00 96.06 69 ILE A C 1
ATOM 567 O O . ILE A 1 69 ? 9.137 -7.206 -3.758 1.00 96.06 69 ILE A O 1
ATOM 571 N N . ALA A 1 70 ? 9.391 -5.049 -3.235 1.00 96.12 70 ALA A N 1
ATOM 572 C CA . ALA A 1 70 ? 10.718 -4.912 -3.836 1.00 96.12 70 ALA A CA 1
ATOM 573 C C . ALA A 1 70 ? 11.755 -5.879 -3.231 1.00 96.12 70 ALA A C 1
ATOM 575 O O . ALA A 1 70 ? 12.634 -6.385 -3.933 1.00 96.12 70 ALA A O 1
ATOM 576 N N . ARG A 1 71 ? 11.666 -6.153 -1.922 1.00 95.00 71 ARG A N 1
ATOM 577 C CA . ARG A 1 71 ? 12.519 -7.136 -1.234 1.00 95.00 71 ARG A CA 1
ATOM 578 C C . ARG A 1 71 ? 12.148 -8.570 -1.581 1.00 95.00 71 ARG A C 1
ATOM 580 O O . ARG A 1 71 ? 13.057 -9.369 -1.790 1.00 95.00 71 ARG A O 1
ATOM 587 N N . ASP A 1 72 ? 10.859 -8.876 -1.671 1.00 95.31 72 ASP A N 1
ATOM 588 C CA . ASP A 1 72 ? 10.368 -10.201 -2.063 1.00 95.31 72 ASP A CA 1
ATOM 589 C C . ASP A 1 72 ? 10.835 -10.538 -3.495 1.00 95.31 72 ASP A C 1
ATOM 591 O O . ASP A 1 72 ? 11.310 -11.643 -3.762 1.00 95.31 72 ASP A O 1
ATOM 595 N N . LEU A 1 73 ? 10.859 -9.528 -4.373 1.00 95.31 73 LEU A N 1
ATOM 596 C CA . LEU A 1 73 ? 11.449 -9.569 -5.717 1.00 95.31 73 LEU A CA 1
ATOM 597 C C . LEU A 1 73 ? 12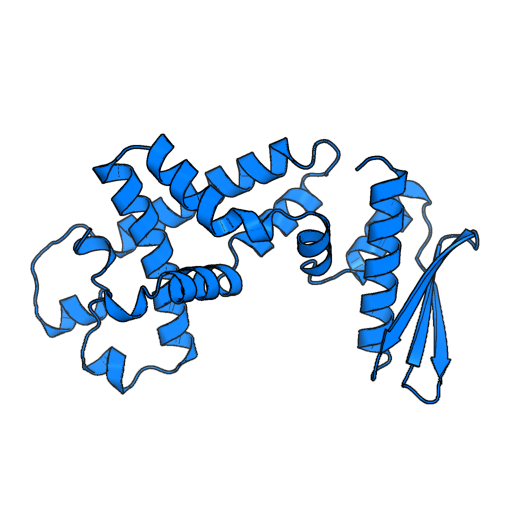.986 -9.570 -5.751 1.00 95.31 73 LEU A C 1
ATOM 599 O O . LEU A 1 73 ? 13.587 -9.718 -6.814 1.00 95.31 73 LEU A O 1
ATOM 603 N N . LYS A 1 74 ? 13.646 -9.392 -4.602 1.00 95.19 74 LYS A N 1
ATOM 604 C CA . LYS A 1 74 ? 15.107 -9.288 -4.474 1.00 95.19 74 LYS A CA 1
ATOM 605 C C . LYS A 1 74 ? 15.713 -8.181 -5.353 1.00 95.19 74 LYS A C 1
ATOM 607 O O . LYS A 1 74 ? 16.861 -8.308 -5.786 1.00 95.19 74 LYS A O 1
ATOM 612 N N . LEU A 1 75 ? 14.991 -7.074 -5.581 1.00 93.31 75 LEU A N 1
ATOM 613 C CA . LEU A 1 75 ? 15.453 -5.960 -6.430 1.00 93.31 75 LEU A CA 1
ATOM 614 C C . LEU A 1 75 ? 16.782 -5.367 -5.955 1.00 93.31 75 LEU A C 1
ATOM 616 O O . LEU A 1 75 ? 17.605 -4.942 -6.763 1.00 93.31 75 LEU A O 1
ATOM 620 N N . ASN A 1 76 ? 17.062 -5.453 -4.654 1.00 89.44 76 ASN A N 1
ATOM 621 C CA . ASN A 1 76 ? 18.333 -5.044 -4.063 1.00 89.44 76 ASN A CA 1
ATOM 622 C C . ASN A 1 76 ? 19.569 -5.712 -4.694 1.00 89.44 76 ASN A C 1
ATOM 624 O O . ASN A 1 76 ? 20.672 -5.192 -4.535 1.00 89.44 76 ASN A O 1
ATOM 628 N N . LYS A 1 77 ? 19.408 -6.867 -5.355 1.00 89.88 77 LYS A N 1
ATOM 629 C CA . LYS A 1 77 ? 20.493 -7.582 -6.039 1.00 89.88 77 LYS A CA 1
ATOM 630 C C . LYS A 1 77 ? 20.753 -7.083 -7.460 1.00 89.88 77 LYS A C 1
ATOM 632 O O . LYS A 1 77 ? 21.845 -7.302 -7.966 1.00 89.88 77 LYS A O 1
ATOM 637 N N . PHE A 1 78 ? 19.770 -6.435 -8.078 1.00 90.50 78 PHE A N 1
ATOM 638 C CA . PHE A 1 78 ? 19.813 -6.010 -9.480 1.00 90.50 78 PHE A CA 1
ATOM 639 C C . PHE A 1 78 ? 20.036 -4.503 -9.639 1.00 90.50 78 PHE A C 1
ATOM 641 O O . PHE A 1 78 ? 20.418 -4.043 -10.708 1.00 90.50 78 PHE A O 1
ATOM 648 N N . MET A 1 79 ? 19.813 -3.734 -8.574 1.00 89.69 79 MET A N 1
ATOM 649 C CA . MET A 1 79 ? 19.981 -2.284 -8.566 1.00 89.69 79 MET A CA 1
ATOM 650 C C . MET A 1 79 ? 21.447 -1.857 -8.668 1.00 89.69 79 MET A C 1
ATOM 652 O O . MET A 1 79 ? 22.290 -2.273 -7.866 1.00 89.69 79 MET A O 1
ATOM 656 N N . LEU A 1 80 ? 21.720 -0.926 -9.579 1.00 87.44 80 LEU A N 1
ATOM 657 C CA . LEU A 1 80 ? 22.983 -0.208 -9.679 1.00 87.44 80 LEU A CA 1
ATOM 658 C C . LEU A 1 80 ? 22.904 1.065 -8.828 1.00 87.44 80 LEU A C 1
ATOM 660 O O . LEU A 1 80 ? 22.145 1.992 -9.112 1.00 87.44 80 LEU A O 1
ATOM 664 N N . LEU A 1 81 ? 23.693 1.093 -7.751 1.00 87.00 81 LEU A N 1
ATOM 665 C CA . LEU A 1 81 ? 23.813 2.214 -6.814 1.00 87.00 81 LEU A CA 1
ATOM 666 C C . LEU A 1 81 ? 25.269 2.684 -6.768 1.00 87.00 81 LEU A C 1
ATOM 668 O O . LEU A 1 81 ? 26.175 1.848 -6.766 1.00 87.00 81 LEU A O 1
ATOM 672 N N . GLY A 1 82 ? 25.498 3.995 -6.650 1.00 85.44 82 GLY A N 1
ATOM 673 C CA . GLY A 1 82 ? 26.844 4.538 -6.430 1.00 85.44 82 GLY A CA 1
ATOM 674 C C . GLY A 1 82 ? 27.485 3.929 -5.180 1.00 85.44 82 GLY A C 1
ATOM 675 O O . GLY A 1 82 ? 26.797 3.681 -4.179 1.00 85.44 82 GLY A O 1
ATOM 676 N N . ARG A 1 83 ? 28.795 3.665 -5.213 1.00 85.56 83 ARG A N 1
ATOM 677 C CA . ARG A 1 83 ? 29.534 3.050 -4.100 1.00 85.56 83 ARG A CA 1
ATOM 678 C C . ARG A 1 83 ? 29.405 3.888 -2.832 1.00 85.56 83 ARG A C 1
ATOM 680 O O . ARG A 1 83 ? 29.208 3.312 -1.759 1.00 85.56 83 ARG A O 1
ATOM 687 N N . GLY A 1 84 ? 29.456 5.217 -2.953 1.00 85.38 84 GLY A N 1
ATOM 688 C CA . GLY A 1 84 ? 29.281 6.133 -1.820 1.00 85.38 84 GLY A CA 1
ATOM 689 C C . GLY A 1 84 ? 27.908 5.984 -1.158 1.00 85.38 84 GLY A C 1
ATOM 690 O O . GLY A 1 84 ? 27.811 5.776 0.050 1.00 85.38 84 GLY A O 1
ATOM 691 N N . PHE A 1 85 ? 26.845 5.968 -1.965 1.00 85.31 85 PHE A N 1
ATOM 692 C CA . PHE A 1 85 ? 25.474 5.761 -1.488 1.00 85.31 85 PHE A CA 1
ATOM 693 C C . PHE A 1 85 ? 25.301 4.381 -0.834 1.00 85.31 85 PHE A C 1
ATOM 695 O O . PHE A 1 85 ? 24.752 4.240 0.260 1.00 85.31 85 PHE A O 1
ATOM 702 N N . LYS A 1 86 ? 25.831 3.329 -1.468 1.00 84.44 86 LYS A N 1
ATOM 703 C CA . LYS A 1 86 ? 25.737 1.961 -0.946 1.00 84.44 86 LYS A CA 1
ATOM 704 C C . LYS A 1 86 ? 26.415 1.820 0.421 1.00 84.44 86 LYS A C 1
ATOM 706 O O . LYS A 1 86 ? 25.864 1.149 1.297 1.00 84.44 86 LYS A O 1
ATOM 711 N N . LYS A 1 87 ? 27.570 2.457 0.626 1.00 84.94 87 LYS A N 1
ATOM 712 C CA . LYS A 1 87 ? 28.317 2.392 1.891 1.00 84.94 87 LYS A CA 1
ATOM 713 C C . LYS A 1 87 ? 27.708 3.290 2.967 1.00 84.94 87 LYS A C 1
ATOM 715 O O . LYS A 1 87 ? 27.367 2.791 4.035 1.00 84.94 87 LYS A O 1
ATOM 720 N N . SER A 1 88 ? 27.497 4.565 2.663 1.00 85.69 88 SER A N 1
ATOM 721 C CA . SER A 1 88 ? 27.288 5.595 3.686 1.00 85.69 88 SER A CA 1
ATOM 722 C C . SER A 1 88 ? 25.825 5.964 3.930 1.00 85.69 88 SER A C 1
ATOM 724 O O . SER A 1 88 ? 25.520 6.599 4.936 1.00 85.69 88 SER A O 1
ATOM 726 N N . SER A 1 89 ? 24.891 5.578 3.051 1.00 86.25 89 SER A N 1
ATOM 727 C CA . SER A 1 89 ? 23.491 5.971 3.234 1.00 86.25 89 SER A CA 1
ATOM 728 C C . SER A 1 89 ? 22.808 5.209 4.379 1.00 86.25 89 SER A C 1
ATOM 730 O O . SER A 1 89 ? 22.969 3.982 4.486 1.00 86.25 89 SER A O 1
ATOM 732 N N . PRO A 1 90 ? 21.982 5.898 5.191 1.00 88.19 90 PRO A N 1
ATOM 733 C CA . PRO A 1 90 ? 21.171 5.270 6.226 1.00 88.19 90 PRO A CA 1
ATOM 734 C C . PRO A 1 90 ? 20.235 4.187 5.678 1.00 88.19 90 PRO A C 1
ATOM 736 O O . PRO A 1 90 ? 19.796 4.233 4.525 1.00 88.19 90 PRO A O 1
ATOM 739 N N . ALA A 1 91 ? 19.860 3.236 6.536 1.00 87.69 91 ALA A N 1
ATOM 740 C CA . ALA A 1 91 ? 18.983 2.126 6.163 1.00 87.69 91 ALA A CA 1
ATOM 741 C C . ALA A 1 91 ? 17.620 2.590 5.615 1.00 87.69 91 ALA A C 1
ATOM 743 O O . ALA A 1 91 ? 17.112 1.994 4.664 1.00 87.69 91 ALA A O 1
ATOM 744 N N . PHE A 1 92 ? 17.047 3.668 6.165 1.00 86.88 92 PHE A N 1
ATOM 745 C CA . PHE A 1 92 ? 15.767 4.204 5.691 1.00 86.88 92 PHE A CA 1
ATOM 746 C C . PHE A 1 92 ? 15.865 4.746 4.257 1.00 86.88 92 PHE A C 1
ATOM 748 O O . PHE A 1 92 ? 14.954 4.528 3.464 1.00 86.88 92 PHE A O 1
ATOM 755 N N . LEU A 1 93 ? 16.982 5.390 3.898 1.00 87.12 93 LEU A N 1
ATOM 756 C CA . LEU A 1 93 ? 17.189 5.953 2.563 1.00 87.12 93 LEU A CA 1
ATOM 757 C C . LEU A 1 93 ? 17.393 4.844 1.525 1.00 87.12 93 LEU A C 1
ATOM 759 O O . LEU A 1 93 ? 16.808 4.880 0.448 1.00 87.12 93 LEU A O 1
ATOM 763 N N . LYS A 1 94 ? 18.148 3.801 1.888 1.00 87.56 94 LYS A N 1
ATOM 764 C CA . LYS A 1 94 ? 18.301 2.588 1.067 1.00 87.56 94 LYS A CA 1
ATOM 765 C C . LYS A 1 94 ? 16.965 1.880 0.839 1.00 87.56 94 LYS A C 1
ATOM 767 O O . LYS A 1 94 ? 16.723 1.351 -0.240 1.00 87.56 94 LYS A O 1
ATOM 772 N N . ALA A 1 95 ? 16.096 1.870 1.850 1.00 90.44 95 ALA A N 1
ATOM 773 C CA . ALA A 1 95 ? 14.753 1.329 1.713 1.00 90.44 95 ALA A CA 1
ATOM 774 C C . ALA A 1 95 ? 13.879 2.220 0.820 1.00 90.44 95 ALA A C 1
ATOM 776 O O . ALA A 1 95 ? 13.156 1.696 -0.014 1.00 90.44 95 ALA A O 1
ATOM 777 N N . LYS A 1 96 ? 13.990 3.550 0.923 1.00 92.38 96 LYS A N 1
ATOM 778 C CA . LYS A 1 96 ? 13.308 4.469 0.006 1.00 92.38 96 LYS A CA 1
ATOM 779 C C . LYS A 1 96 ? 13.625 4.132 -1.459 1.00 92.38 96 LYS A C 1
ATOM 781 O O . LYS A 1 96 ? 12.694 3.842 -2.200 1.00 92.38 96 LYS A O 1
ATOM 786 N N . VAL A 1 97 ? 14.905 4.001 -1.802 1.00 93.12 97 VAL A N 1
ATOM 787 C CA . VAL A 1 97 ? 15.332 3.664 -3.171 1.00 93.12 97 VAL A CA 1
ATOM 788 C C . VAL A 1 97 ? 14.769 2.328 -3.666 1.00 93.12 97 VAL A C 1
ATOM 790 O O . VAL A 1 97 ? 14.499 2.190 -4.850 1.00 93.12 97 VAL A O 1
ATOM 793 N N . LEU A 1 98 ? 14.539 1.342 -2.791 1.00 94.25 98 LEU A N 1
ATOM 794 C CA . LEU A 1 98 ? 13.900 0.083 -3.205 1.00 94.25 98 LEU A CA 1
ATOM 795 C C . LEU A 1 98 ? 12.469 0.284 -3.717 1.00 94.25 98 LEU A C 1
ATOM 797 O O . LEU A 1 98 ? 12.069 -0.408 -4.648 1.00 94.25 98 LEU A O 1
ATOM 801 N N . ALA A 1 99 ? 11.704 1.185 -3.096 1.00 96.31 99 ALA A N 1
ATOM 802 C CA . ALA A 1 99 ? 10.359 1.510 -3.564 1.00 96.31 99 ALA A CA 1
ATOM 803 C C . ALA A 1 99 ? 10.416 2.282 -4.887 1.00 96.31 99 ALA A C 1
ATOM 805 O O . ALA A 1 99 ? 9.750 1.882 -5.835 1.00 96.31 99 ALA A O 1
ATOM 806 N N . ASP A 1 100 ? 11.285 3.292 -4.967 1.00 95.75 100 ASP A N 1
ATOM 807 C CA . ASP A 1 100 ? 11.432 4.135 -6.159 1.00 95.75 100 ASP A CA 1
ATOM 808 C C . ASP A 1 100 ? 11.865 3.274 -7.380 1.00 95.75 100 ASP A C 1
ATOM 810 O O . ASP A 1 100 ? 11.346 3.402 -8.486 1.00 95.75 100 ASP A O 1
ATOM 814 N N . VAL A 1 101 ? 12.751 2.287 -7.173 1.00 95.69 101 VAL A N 1
ATOM 815 C CA . VAL A 1 101 ? 13.146 1.311 -8.211 1.00 95.69 101 VAL A CA 1
ATOM 816 C C . VAL A 1 101 ? 11.988 0.397 -8.618 1.00 95.69 101 VAL A C 1
ATOM 818 O O . VAL A 1 101 ? 11.884 0.024 -9.785 1.00 95.69 101 VAL A O 1
ATOM 821 N N . PHE A 1 102 ? 11.133 -0.011 -7.679 1.00 97.56 102 PHE A N 1
ATOM 822 C CA . PHE A 1 102 ? 9.967 -0.829 -8.009 1.00 97.56 102 PHE A CA 1
ATOM 823 C C . PHE A 1 102 ? 8.983 -0.059 -8.901 1.00 97.56 102 PHE A C 1
ATOM 825 O O . PHE A 1 102 ? 8.492 -0.615 -9.881 1.00 97.56 102 PHE A O 1
ATOM 832 N N . GLU A 1 103 ? 8.758 1.224 -8.621 1.00 97.75 103 GLU A N 1
ATOM 833 C CA . GLU A 1 103 ? 7.964 2.114 -9.477 1.00 97.75 103 GLU A CA 1
ATOM 834 C C . GLU A 1 103 ? 8.622 2.273 -10.855 1.00 97.75 103 GLU A C 1
ATOM 836 O O . GLU A 1 103 ? 7.995 1.999 -11.879 1.00 97.75 103 GLU A O 1
ATOM 841 N N . ALA A 1 104 ? 9.922 2.572 -10.911 1.00 96.56 104 ALA A N 1
ATOM 842 C CA . ALA A 1 104 ? 10.642 2.662 -12.181 1.00 96.56 104 ALA A CA 1
ATOM 843 C C . ALA A 1 104 ? 10.586 1.350 -12.995 1.00 96.56 104 ALA A C 1
ATOM 845 O O . ALA A 1 104 ? 10.483 1.375 -14.227 1.00 96.56 104 ALA A O 1
ATOM 846 N N . LEU A 1 105 ? 10.607 0.190 -12.329 1.00 97.00 105 LEU A N 1
ATOM 847 C CA . LEU A 1 105 ? 10.454 -1.118 -12.967 1.00 97.00 105 LEU A CA 1
ATOM 848 C C . LEU A 1 105 ? 9.066 -1.286 -13.600 1.00 97.00 105 LEU A C 1
ATOM 850 O O . LEU A 1 105 ? 8.975 -1.831 -14.699 1.00 97.00 105 LEU A O 1
ATOM 854 N N . ILE A 1 106 ? 8.001 -0.793 -12.961 1.00 98.25 106 ILE A N 1
ATOM 855 C CA . ILE A 1 106 ? 6.649 -0.799 -13.540 1.00 98.25 106 ILE A CA 1
ATOM 856 C C . ILE A 1 106 ? 6.636 -0.027 -14.861 1.00 98.25 106 ILE A C 1
ATOM 858 O O . ILE A 1 106 ? 6.151 -0.551 -15.865 1.00 98.25 106 ILE A O 1
ATOM 862 N N . ALA A 1 107 ? 7.220 1.175 -14.897 1.00 97.38 107 ALA A N 1
ATOM 863 C CA . ALA A 1 107 ? 7.328 1.949 -16.133 1.00 97.38 107 ALA A CA 1
ATOM 864 C C . ALA A 1 107 ? 8.163 1.225 -17.203 1.00 97.38 107 ALA A C 1
ATOM 866 O O . ALA A 1 107 ? 7.804 1.238 -18.379 1.00 97.38 107 ALA A O 1
ATOM 867 N N . ALA A 1 108 ? 9.243 0.539 -16.813 1.00 96.06 108 ALA A N 1
ATOM 868 C CA . ALA A 1 108 ? 10.036 -0.261 -17.746 1.00 96.06 108 ALA A CA 1
ATOM 869 C C . ALA A 1 108 ? 9.220 -1.399 -18.375 1.00 96.06 108 ALA A C 1
ATOM 871 O O . ALA A 1 108 ? 9.280 -1.587 -19.587 1.00 96.06 108 ALA A O 1
ATOM 872 N N . ILE A 1 109 ? 8.441 -2.134 -17.572 1.00 97.75 109 ILE A N 1
ATOM 873 C CA . ILE A 1 109 ? 7.553 -3.199 -18.064 1.00 97.75 109 ILE A CA 1
ATOM 874 C C . ILE A 1 109 ? 6.475 -2.607 -18.974 1.00 97.75 109 ILE A C 1
ATOM 876 O O . ILE A 1 109 ? 6.163 -3.189 -20.009 1.00 97.75 109 ILE A O 1
ATOM 880 N N . TYR A 1 110 ? 5.925 -1.446 -18.615 1.00 97.44 110 TYR A N 1
ATOM 881 C CA . TYR A 1 110 ? 4.925 -0.755 -19.422 1.00 97.44 110 TYR A CA 1
ATOM 882 C C . TYR A 1 110 ? 5.453 -0.409 -20.820 1.00 97.44 110 TYR A C 1
ATOM 884 O O . TYR A 1 110 ? 4.786 -0.706 -21.808 1.00 97.44 110 TYR A O 1
ATOM 892 N N . PHE A 1 111 ? 6.654 0.169 -20.918 1.00 95.50 111 PHE A N 1
ATOM 893 C CA . PHE A 1 111 ? 7.251 0.510 -22.211 1.00 95.50 111 PHE A CA 1
ATOM 894 C C . PHE A 1 111 ? 7.704 -0.718 -23.011 1.00 95.50 111 PHE A C 1
ATOM 896 O O . PHE A 1 111 ? 7.547 -0.735 -24.226 1.00 95.50 111 PHE A O 1
ATOM 903 N N . ASP A 1 112 ? 8.237 -1.747 -22.348 1.00 96.69 112 ASP A N 1
ATOM 904 C CA . ASP A 1 112 ? 8.776 -2.943 -23.012 1.00 96.69 112 ASP A CA 1
ATOM 905 C C . ASP A 1 112 ? 7.683 -3.939 -23.440 1.00 96.69 112 ASP A C 1
ATOM 907 O O . ASP A 1 112 ? 7.792 -4.590 -24.476 1.00 96.69 112 ASP A O 1
ATOM 911 N N . ARG A 1 113 ? 6.625 -4.092 -22.631 1.00 97.38 113 ARG A N 1
ATOM 912 C CA . ARG A 1 113 ? 5.613 -5.161 -22.768 1.00 97.38 113 ARG A CA 1
ATOM 913 C C . ARG A 1 113 ? 4.168 -4.663 -22.795 1.00 97.38 113 ARG A C 1
ATOM 915 O O . ARG A 1 113 ? 3.245 -5.483 -22.840 1.00 97.38 113 ARG A O 1
ATOM 922 N N . GLY A 1 114 ? 3.958 -3.351 -22.760 1.00 97.62 114 GLY A N 1
ATOM 923 C CA . GLY A 1 114 ? 2.646 -2.717 -22.834 1.00 97.62 114 GLY A CA 1
ATOM 924 C C . GLY A 1 114 ? 1.849 -2.727 -21.526 1.00 97.62 114 GLY A C 1
ATOM 925 O O . GLY A 1 114 ? 2.165 -3.421 -20.554 1.00 97.62 114 GLY A O 1
ATOM 926 N N . LYS A 1 115 ? 0.747 -1.963 -21.540 1.00 97.44 115 LYS A N 1
ATOM 927 C CA . LYS A 1 115 ? -0.130 -1.702 -20.386 1.00 97.44 115 LYS A CA 1
ATOM 928 C C . LYS A 1 115 ? -0.585 -2.975 -19.665 1.00 97.44 115 LYS A C 1
ATOM 930 O O . LYS A 1 115 ? -0.342 -3.120 -18.472 1.00 97.44 115 LYS A O 1
ATOM 935 N N . LYS A 1 116 ? -1.174 -3.929 -20.392 1.00 97.88 116 LYS A N 1
ATO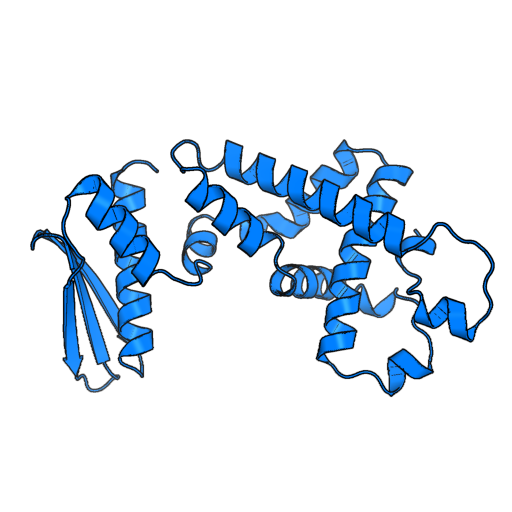M 936 C CA . LYS A 1 116 ? -1.757 -5.153 -19.811 1.00 97.88 116 LYS A CA 1
ATOM 937 C C . LYS A 1 116 ? -0.734 -6.008 -19.051 1.00 97.88 116 LYS A C 1
ATOM 939 O O . LYS A 1 116 ? -1.055 -6.618 -18.034 1.00 97.88 116 LYS A O 1
ATOM 944 N N . THR A 1 117 ? 0.509 -6.058 -19.529 1.00 98.38 117 THR A N 1
ATOM 945 C CA . THR A 1 117 ? 1.575 -6.811 -18.856 1.00 98.38 117 THR A CA 1
ATOM 946 C C . THR A 1 117 ? 1.985 -6.132 -17.552 1.00 98.38 117 THR A C 1
ATOM 948 O O . THR A 1 117 ? 2.142 -6.812 -16.538 1.00 98.38 117 THR A O 1
ATOM 951 N N . ALA A 1 118 ? 2.101 -4.800 -17.552 1.00 98.38 118 ALA A N 1
ATOM 952 C CA . ALA A 1 118 ? 2.384 -4.026 -16.345 1.00 98.38 118 ALA A CA 1
ATOM 953 C C . ALA A 1 118 ? 1.262 -4.166 -15.301 1.00 98.38 118 ALA A C 1
ATOM 955 O O . ALA A 1 118 ? 1.543 -4.408 -14.129 1.00 98.38 118 ALA A O 1
ATOM 956 N N . GLU A 1 119 ? -0.003 -4.111 -15.728 1.00 98.31 119 GLU A N 1
ATOM 957 C CA . GLU A 1 119 ? -1.168 -4.344 -14.864 1.00 98.31 119 GLU A CA 1
ATOM 958 C C . GLU A 1 119 ? -1.116 -5.717 -14.191 1.00 98.31 119 GLU A C 1
ATOM 960 O O . GLU A 1 119 ? -1.197 -5.816 -12.967 1.00 98.31 119 GLU A O 1
ATOM 965 N N . ASN A 1 120 ? -0.926 -6.781 -14.975 1.00 98.31 120 ASN A N 1
ATOM 966 C CA . ASN A 1 120 ? -0.836 -8.141 -14.447 1.00 98.31 120 ASN A CA 1
ATOM 967 C C . ASN A 1 120 ? 0.348 -8.298 -13.488 1.00 98.31 120 ASN A C 1
ATOM 969 O O . ASN A 1 120 ? 0.217 -8.936 -12.444 1.00 98.31 120 ASN A O 1
ATOM 973 N N . PHE A 1 121 ? 1.495 -7.695 -13.813 1.00 98.44 121 PHE A N 1
ATOM 974 C CA . PHE A 1 121 ? 2.654 -7.680 -12.928 1.00 98.44 121 PHE A CA 1
ATOM 975 C C . PHE A 1 121 ? 2.311 -7.044 -11.575 1.00 98.44 121 PHE A C 1
ATOM 977 O O . PHE A 1 121 ? 2.582 -7.654 -10.541 1.00 98.44 121 PHE A O 1
ATOM 984 N N . ILE A 1 122 ? 1.665 -5.874 -11.566 1.00 98.38 122 ILE A N 1
ATOM 985 C CA . ILE A 1 122 ? 1.228 -5.209 -10.332 1.00 98.38 122 ILE A CA 1
ATOM 986 C C . ILE A 1 122 ? 0.250 -6.107 -9.569 1.00 98.38 122 ILE A C 1
ATOM 988 O O . ILE A 1 122 ? 0.499 -6.450 -8.415 1.00 98.38 122 ILE A O 1
ATOM 992 N N . LEU A 1 123 ? -0.842 -6.544 -10.201 1.00 97.12 123 LEU A N 1
ATOM 993 C CA . LEU A 1 123 ? -1.898 -7.296 -9.518 1.00 97.12 123 LEU A CA 1
ATOM 994 C C . LEU A 1 123 ? -1.394 -8.612 -8.914 1.00 97.12 123 LEU A C 1
ATOM 996 O O . LEU A 1 123 ? -1.804 -8.955 -7.806 1.00 97.12 123 LEU A O 1
ATOM 1000 N N . ASN A 1 124 ? -0.469 -9.305 -9.579 1.00 96.75 124 ASN A N 1
ATOM 1001 C CA . ASN A 1 124 ? 0.122 -10.539 -9.062 1.00 96.75 124 ASN A CA 1
ATOM 1002 C C . ASN A 1 124 ? 0.942 -10.298 -7.787 1.00 96.75 124 ASN A C 1
ATOM 1004 O O . ASN A 1 124 ? 0.799 -11.037 -6.815 1.00 96.75 124 ASN A O 1
ATOM 1008 N N . HIS A 1 125 ? 1.754 -9.238 -7.746 1.00 96.00 125 HIS A N 1
ATOM 1009 C CA . HIS A 1 125 ? 2.562 -8.910 -6.564 1.00 96.00 125 HIS A CA 1
ATOM 1010 C C . HIS A 1 125 ? 1.740 -8.282 -5.432 1.00 96.00 125 HIS A C 1
ATOM 1012 O O . HIS A 1 125 ? 2.147 -8.314 -4.269 1.00 96.00 125 HIS A O 1
ATOM 1018 N N . PHE A 1 126 ? 0.564 -7.743 -5.757 1.00 94.94 126 PHE A N 1
ATOM 1019 C CA . PHE A 1 126 ? -0.380 -7.193 -4.791 1.00 94.94 126 PHE A CA 1
ATOM 1020 C C . PHE A 1 126 ? -1.482 -8.174 -4.362 1.00 94.94 126 PHE A C 1
ATOM 1022 O O . PHE A 1 126 ? -2.244 -7.848 -3.453 1.00 94.94 126 PHE A O 1
ATOM 1029 N N . ALA A 1 127 ? -1.562 -9.372 -4.952 1.00 91.19 127 ALA A N 1
ATOM 1030 C CA . ALA A 1 127 ? -2.657 -10.328 -4.748 1.00 91.19 127 ALA A CA 1
ATOM 1031 C C . ALA A 1 127 ? -2.949 -10.591 -3.262 1.00 91.19 127 ALA A C 1
ATOM 1033 O O . ALA A 1 127 ? -4.092 -10.515 -2.812 1.00 91.19 127 ALA A O 1
ATOM 1034 N N . ASP A 1 128 ? -1.893 -10.795 -2.475 1.00 86.31 128 ASP A N 1
ATOM 1035 C CA . ASP A 1 128 ? -1.979 -11.044 -1.036 1.00 86.31 128 ASP A CA 1
ATOM 1036 C C . ASP A 1 128 ? -2.483 -9.855 -0.213 1.00 86.31 128 ASP A C 1
ATOM 1038 O O . ASP A 1 128 ? -2.967 -10.039 0.908 1.00 86.31 128 ASP A O 1
ATOM 1042 N N . TYR A 1 129 ? -2.345 -8.641 -0.741 1.00 86.12 129 TYR A N 1
ATOM 1043 C CA . TYR A 1 129 ? -2.777 -7.411 -0.091 1.00 86.12 129 TYR A CA 1
ATOM 1044 C C . TYR A 1 129 ? -4.240 -7.093 -0.385 1.00 86.12 129 TYR A C 1
ATOM 1046 O O . TYR A 1 129 ? -4.822 -6.332 0.377 1.00 86.12 129 TYR A O 1
ATOM 1054 N N . PHE A 1 130 ? -4.849 -7.706 -1.407 1.00 83.88 130 PHE A N 1
ATOM 1055 C CA . PHE A 1 130 ? -6.274 -7.555 -1.717 1.00 83.88 130 PHE A CA 1
ATOM 1056 C C . PHE A 1 130 ? -7.204 -8.445 -0.882 1.00 83.88 130 PHE A C 1
ATOM 1058 O O . PHE A 1 130 ? -8.424 -8.333 -0.992 1.00 83.88 130 PHE A O 1
ATOM 1065 N N . ASP A 1 131 ? -6.669 -9.289 0.005 1.00 77.06 131 ASP A N 1
ATOM 1066 C CA . ASP A 1 131 ? -7.490 -10.005 0.982 1.00 77.06 131 ASP A CA 1
ATOM 1067 C C . ASP A 1 131 ? -8.185 -8.999 1.915 1.00 77.06 131 ASP A C 1
ATOM 1069 O O . ASP A 1 131 ? -7.553 -8.355 2.757 1.00 77.06 131 ASP A O 1
ATOM 1073 N N . ILE A 1 132 ? -9.511 -8.906 1.793 1.00 64.25 132 ILE A N 1
ATOM 1074 C CA . ILE A 1 132 ? -10.403 -8.032 2.568 1.00 64.25 132 ILE A CA 1
ATOM 1075 C C . ILE A 1 132 ? -10.119 -8.125 4.078 1.00 64.25 132 ILE A C 1
ATOM 1077 O O . ILE A 1 132 ? -10.100 -7.113 4.787 1.00 64.25 132 ILE A O 1
ATOM 1081 N N . LYS A 1 133 ? -9.836 -9.330 4.598 1.00 63.16 133 LYS A N 1
ATOM 1082 C CA . LYS A 1 133 ? -9.526 -9.523 6.024 1.00 63.16 133 LYS A CA 1
ATOM 1083 C C . LYS A 1 133 ? -8.192 -8.885 6.410 1.00 63.16 133 LYS A C 1
ATOM 1085 O O . LYS A 1 133 ? -8.050 -8.444 7.552 1.00 63.16 133 LYS A O 1
ATOM 1090 N N . LYS A 1 134 ? -7.214 -8.853 5.499 1.00 63.34 134 LYS A N 1
ATOM 1091 C CA . LYS A 1 134 ? -5.908 -8.210 5.703 1.00 63.34 134 LYS A CA 1
ATOM 1092 C C . LYS A 1 134 ? -6.001 -6.697 5.485 1.00 63.34 134 LYS A C 1
ATOM 1094 O O . LYS A 1 134 ? -5.498 -5.960 6.325 1.00 63.34 134 LYS A O 1
ATOM 1099 N N . LEU A 1 135 ? -6.712 -6.227 4.460 1.00 62.16 135 LEU A N 1
ATOM 1100 C CA . LEU A 1 135 ? -6.904 -4.800 4.158 1.00 62.16 135 LEU A CA 1
ATOM 1101 C C . LEU A 1 135 ? -7.516 -4.019 5.318 1.00 62.16 135 LEU A C 1
ATOM 1103 O O . LEU A 1 135 ? -6.982 -2.993 5.729 1.00 62.16 135 LEU A O 1
ATOM 1107 N N . PHE A 1 136 ? -8.569 -4.545 5.939 1.00 62.03 136 PHE A N 1
ATOM 1108 C CA . PHE A 1 136 ? -9.168 -3.887 7.101 1.00 62.03 136 PHE A CA 1
ATOM 1109 C C . PHE A 1 136 ? -8.284 -3.922 8.358 1.00 62.03 136 PHE A C 1
ATOM 1111 O O . PHE A 1 136 ? -8.455 -3.092 9.249 1.00 62.03 136 PHE A O 1
ATOM 1118 N N . ARG A 1 137 ? -7.307 -4.838 8.448 1.00 61.53 137 ARG A N 1
ATOM 1119 C CA . ARG A 1 137 ? -6.277 -4.783 9.504 1.00 61.53 137 ARG A CA 1
ATOM 1120 C C . ARG A 1 137 ? -5.242 -3.693 9.241 1.00 61.53 137 ARG A C 1
ATOM 1122 O O . ARG A 1 137 ? -4.607 -3.246 10.192 1.00 61.53 137 ARG A O 1
ATOM 1129 N N . LEU A 1 138 ? -5.065 -3.292 7.983 1.00 59.34 138 LEU A N 1
ATOM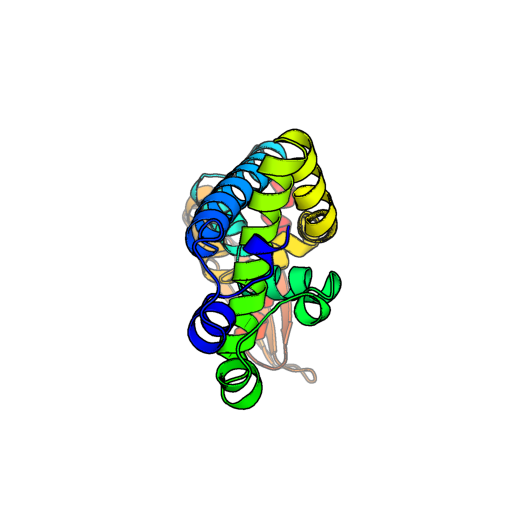 1130 C CA . LEU A 1 138 ? -4.115 -2.261 7.585 1.00 59.34 138 LEU A CA 1
ATOM 1131 C C . LEU A 1 138 ? -4.645 -0.839 7.810 1.00 59.34 138 LEU A C 1
ATOM 1133 O O . LEU A 1 138 ? -3.847 0.085 7.687 1.00 59.34 138 LEU A O 1
ATOM 1137 N N . ASP A 1 139 ? -5.922 -0.660 8.185 1.00 67.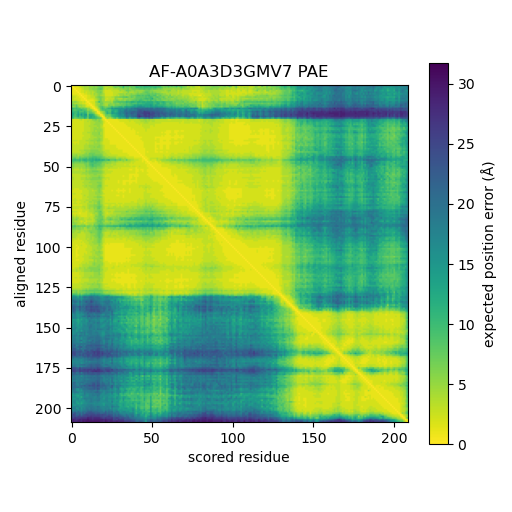00 139 ASP A N 1
ATOM 1138 C CA . ASP A 1 139 ? -6.465 0.651 8.561 1.00 67.00 139 ASP A CA 1
ATOM 1139 C C . ASP A 1 139 ? -5.636 1.252 9.717 1.00 67.00 139 ASP A C 1
ATOM 1141 O O . ASP A 1 139 ? -5.621 0.697 10.835 1.00 67.00 139 ASP A O 1
ATOM 1145 N N . PRO A 1 140 ? -4.916 2.361 9.459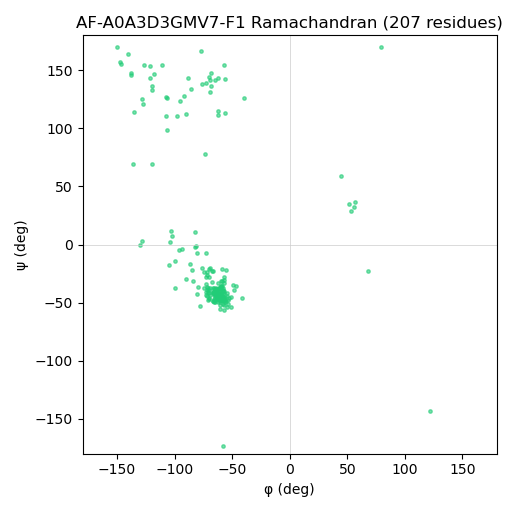 1.00 64.81 140 PRO A N 1
ATOM 1146 C CA . PRO A 1 140 ? -4.045 2.964 10.451 1.00 64.81 140 PRO A CA 1
ATOM 1147 C C . PRO A 1 140 ? -4.837 3.619 11.584 1.00 64.81 140 PRO A C 1
ATOM 1149 O O . PRO A 1 140 ? -4.280 3.774 12.669 1.00 64.81 140 PRO A O 1
ATOM 1152 N N . ASN A 1 141 ? -6.116 3.967 11.379 1.00 77.62 141 ASN A N 1
ATOM 1153 C CA . ASN A 1 141 ? -6.891 4.706 12.373 1.00 77.62 141 ASN A CA 1
ATOM 1154 C C . ASN A 1 141 ? -8.320 4.161 12.571 1.00 77.62 141 ASN A C 1
ATOM 1156 O O . ASN A 1 141 ? -9.314 4.818 12.253 1.00 77.62 141 ASN A O 1
ATOM 1160 N N . PRO A 1 142 ? -8.448 2.963 13.163 1.00 82.19 142 PRO A N 1
ATOM 1161 C CA . PRO A 1 142 ? -9.730 2.278 13.291 1.00 82.19 142 PRO A CA 1
ATOM 1162 C C . PRO A 1 142 ? -10.721 2.963 14.236 1.00 82.19 142 PRO A C 1
ATOM 1164 O O . PRO A 1 142 ? -11.924 2.734 14.122 1.00 82.19 142 PRO A O 1
ATOM 1167 N N . LYS A 1 143 ? -10.241 3.785 15.181 1.00 87.50 143 LYS A N 1
ATOM 1168 C CA . LYS A 1 143 ? -11.107 4.521 16.114 1.00 87.50 143 LYS A CA 1
ATOM 1169 C C . LYS A 1 143 ? -11.845 5.643 15.385 1.00 87.50 143 LYS A C 1
ATOM 1171 O O . LYS A 1 143 ? -13.057 5.754 15.548 1.00 87.50 143 LYS A O 1
ATOM 1176 N N . SER A 1 144 ? -11.139 6.397 14.539 1.00 84.75 144 SER A N 1
ATOM 1177 C CA . SER A 1 144 ? -11.747 7.407 13.666 1.00 84.75 144 SER A CA 1
ATOM 1178 C C . SER A 1 144 ? -12.718 6.770 12.673 1.00 84.75 144 SER A C 1
ATOM 1180 O O . SER A 1 144 ? -13.858 7.210 12.582 1.00 84.75 144 SER A O 1
ATOM 1182 N N . THR A 1 145 ? -12.338 5.657 12.033 1.00 81.94 145 THR A N 1
ATOM 1183 C CA . THR A 1 145 ? -13.240 4.901 11.142 1.00 81.94 145 THR A CA 1
ATOM 1184 C C . THR A 1 145 ? -14.526 4.471 11.847 1.00 81.94 145 THR A C 1
ATOM 1186 O O . THR A 1 145 ? -15.621 4.604 11.304 1.00 81.94 145 THR A O 1
ATOM 1189 N N . LEU A 1 146 ? -14.418 3.947 13.074 1.00 87.25 146 LEU A N 1
ATOM 1190 C CA . LEU A 1 146 ? -15.589 3.538 13.844 1.00 87.25 146 LEU A CA 1
ATOM 1191 C C . LEU A 1 146 ? -16.482 4.736 14.192 1.00 87.25 146 LEU A C 1
ATOM 1193 O O . LEU A 1 146 ? -17.704 4.607 14.154 1.00 87.25 146 LEU A O 1
ATOM 1197 N N . GLN A 1 147 ? -15.887 5.886 14.513 1.00 89.12 147 GLN A N 1
ATOM 1198 C CA . GLN A 1 147 ? -16.617 7.117 14.799 1.00 89.12 147 GLN A CA 1
ATOM 1199 C C . GLN A 1 147 ? -17.368 7.632 13.568 1.00 89.12 147 GLN A C 1
ATOM 1201 O O . GLN A 1 147 ? -18.551 7.936 13.682 1.00 89.12 147 GLN A O 1
ATOM 1206 N N . GLU A 1 148 ? -16.726 7.662 12.398 1.00 84.69 148 GLU A N 1
ATOM 1207 C CA . GLU A 1 148 ? -17.344 8.055 11.123 1.00 84.69 148 GLU A CA 1
ATOM 1208 C C . GLU A 1 148 ? -18.559 7.171 10.801 1.00 84.69 148 GLU A C 1
ATOM 1210 O O . GLU A 1 148 ? -19.660 7.678 10.581 1.00 84.69 148 GLU A O 1
ATOM 1215 N N . ILE A 1 149 ? -18.395 5.842 10.861 1.00 82.94 149 ILE A N 1
ATOM 1216 C CA . ILE A 1 149 ? -19.488 4.881 10.631 1.00 82.94 149 ILE A CA 1
ATOM 1217 C C . ILE A 1 149 ? -20.610 5.098 11.651 1.00 82.94 149 ILE A C 1
ATOM 1219 O O . ILE A 1 149 ? -21.789 5.136 11.291 1.00 82.94 149 ILE A O 1
ATOM 1223 N N . SER A 1 150 ? -20.252 5.249 12.927 1.00 88.31 150 SER A N 1
ATOM 1224 C CA . SER A 1 150 ? -21.225 5.403 14.003 1.00 88.31 150 SER A CA 1
ATOM 1225 C C . SER A 1 150 ? -22.052 6.680 13.854 1.00 88.31 150 SER A C 1
ATOM 1227 O O . SER A 1 150 ? -23.281 6.655 13.964 1.00 88.31 150 SER A O 1
ATOM 1229 N N . GLN A 1 151 ? -21.386 7.787 13.525 1.00 86.88 151 GLN A N 1
ATOM 1230 C CA . GLN A 1 151 ? -22.022 9.079 13.317 1.00 86.88 151 GLN A CA 1
ATOM 1231 C C . GLN A 1 151 ? -22.880 9.085 12.047 1.00 86.88 151 GLN A C 1
ATOM 1233 O O . GLN A 1 151 ? -23.971 9.656 12.051 1.00 86.88 151 GLN A O 1
ATOM 1238 N N . ARG A 1 152 ? -22.435 8.420 10.973 1.00 82.19 152 ARG A N 1
ATOM 1239 C CA . ARG A 1 152 ? -23.178 8.334 9.708 1.00 82.19 152 ARG A CA 1
ATOM 1240 C C . ARG A 1 152 ? -24.472 7.535 9.848 1.00 82.19 152 ARG A C 1
ATOM 1242 O O . ARG A 1 152 ? -25.514 8.018 9.420 1.00 82.19 152 ARG A O 1
ATOM 1249 N N . HIS A 1 153 ? -24.414 6.350 10.455 1.00 82.62 153 HIS A N 1
ATOM 1250 C CA . HIS A 1 153 ? -25.559 5.432 10.502 1.00 82.62 153 HIS A CA 1
ATOM 1251 C C . HIS A 1 153 ? -26.467 5.620 11.719 1.00 82.62 153 HIS A C 1
ATOM 1253 O O . HIS A 1 153 ? -27.656 5.325 11.628 1.00 82.62 153 HIS A O 1
ATOM 1259 N N . TRP A 1 154 ? -25.930 6.074 12.855 1.00 87.06 154 TRP A N 1
ATOM 1260 C CA . TRP A 1 154 ? -26.689 6.147 14.112 1.00 87.06 154 TRP A CA 1
ATOM 1261 C C . TRP A 1 154 ? -26.608 7.498 14.818 1.00 87.06 154 TRP A C 1
ATOM 1263 O O . TRP A 1 154 ? -27.223 7.637 15.869 1.00 87.06 154 TRP A O 1
ATOM 1273 N N . LYS A 1 155 ? -25.874 8.488 14.280 1.00 89.62 155 LYS A N 1
ATOM 1274 C CA . LYS A 1 155 ? -25.702 9.826 14.889 1.00 89.62 155 LYS A CA 1
ATOM 1275 C C . LYS A 1 155 ? -25.220 9.772 16.350 1.00 89.62 155 LYS A C 1
ATOM 1277 O O . LYS A 1 155 ? -25.517 10.658 17.144 1.00 89.62 155 LYS A O 1
ATOM 1282 N N . LYS A 1 156 ? -24.481 8.716 16.703 1.00 89.94 156 LYS A N 1
ATOM 1283 C CA . LYS A 1 156 ? -23.961 8.450 18.051 1.00 89.94 156 LYS A CA 1
ATOM 1284 C C . LYS A 1 156 ? -22.458 8.224 18.002 1.00 89.94 156 LYS A C 1
ATOM 1286 O O . LYS A 1 156 ? -21.932 7.739 17.000 1.00 89.94 156 LYS A O 1
ATOM 1291 N N . LEU A 1 157 ? -21.782 8.496 19.113 1.00 91.31 157 LEU A N 1
ATOM 1292 C CA . LEU A 1 157 ? -20.361 8.201 19.281 1.00 91.31 157 LEU A CA 1
ATOM 1293 C C . LEU A 1 157 ? -20.150 6.772 19.817 1.00 91.31 157 LEU A C 1
ATOM 1295 O O . LEU A 1 157 ? -20.934 6.316 20.653 1.00 91.31 157 LEU A O 1
ATOM 1299 N N . PRO A 1 158 ? -19.103 6.058 19.365 1.00 92.88 158 PRO A N 1
ATOM 1300 C CA . PRO A 1 158 ? -18.748 4.754 19.914 1.00 92.88 158 PRO A CA 1
ATOM 1301 C C . PRO A 1 158 ? -18.206 4.883 21.343 1.00 92.88 158 PRO A C 1
ATOM 1303 O O . PRO A 1 158 ? -17.436 5.795 21.643 1.00 92.88 158 PRO A O 1
ATOM 1306 N N . GLN A 1 159 ? -18.569 3.935 22.205 1.00 93.31 159 GLN A N 1
ATOM 1307 C CA . GLN A 1 159 ? -18.140 3.870 23.604 1.00 93.31 159 GLN A CA 1
ATOM 1308 C C . GLN A 1 159 ? -17.190 2.688 23.835 1.00 93.31 159 GLN A C 1
ATOM 1310 O O . GLN A 1 159 ? -17.191 1.716 23.072 1.00 93.31 159 GLN A O 1
ATOM 1315 N N . TYR A 1 160 ? -16.342 2.796 24.863 1.00 93.75 160 TYR A N 1
ATOM 1316 C CA . TYR A 1 160 ? -15.283 1.830 25.159 1.00 93.75 160 TYR A CA 1
ATOM 1317 C C . TYR A 1 160 ? -15.246 1.495 26.650 1.00 93.75 160 TYR A C 1
ATOM 1319 O O . TYR A 1 160 ? -14.839 2.326 27.460 1.00 93.75 160 TYR A O 1
ATOM 1327 N N . ASP A 1 161 ? -15.564 0.249 26.990 1.00 92.44 161 ASP A N 1
ATOM 1328 C CA . ASP A 1 161 ? -15.447 -0.255 28.359 1.00 92.44 161 ASP A CA 1
ATOM 1329 C C . ASP A 1 161 ? -14.112 -0.969 28.535 1.00 92.44 161 ASP A C 1
ATOM 1331 O O . ASP A 1 161 ? -13.810 -1.919 27.806 1.00 92.44 161 ASP A O 1
ATOM 1335 N N . CYS A 1 162 ? -13.316 -0.520 29.503 1.00 92.94 162 CYS A N 1
ATOM 1336 C CA . CYS A 1 162 ? -11.985 -1.052 29.778 1.00 92.94 162 CYS A CA 1
ATOM 1337 C C . CYS A 1 162 ? -11.994 -1.872 31.070 1.00 92.94 162 CYS A C 1
ATOM 1339 O O . CYS A 1 162 ? -12.381 -1.369 32.121 1.00 92.94 162 CYS A O 1
ATOM 1341 N N . LEU A 1 163 ? -11.516 -3.112 30.997 1.00 92.31 163 LEU A N 1
ATOM 1342 C CA . LEU A 1 163 ? -11.403 -4.025 32.130 1.00 92.31 163 LEU A CA 1
ATOM 1343 C C . LEU A 1 163 ? -9.970 -4.577 32.214 1.00 92.31 163 LEU A C 1
ATOM 1345 O O . LEU A 1 163 ? -9.504 -5.202 31.254 1.00 92.31 163 LEU A O 1
ATOM 1349 N N . PRO A 1 164 ? -9.250 -4.367 33.329 1.00 90.31 164 PRO A N 1
ATOM 1350 C CA . PRO A 1 164 ? -7.968 -5.020 33.575 1.00 90.31 164 PRO A CA 1
ATOM 1351 C C . PRO A 1 164 ? -8.129 -6.544 33.655 1.00 90.31 164 PRO A C 1
ATOM 1353 O O . PRO A 1 164 ? -9.119 -7.052 34.175 1.00 90.31 164 PRO A O 1
ATOM 1356 N N . THR A 1 165 ? -7.150 -7.288 33.145 1.00 88.06 165 THR A N 1
ATOM 1357 C CA . THR A 1 165 ? -7.114 -8.757 33.171 1.00 88.06 165 THR A CA 1
ATOM 1358 C C . THR A 1 165 ? -5.693 -9.248 33.443 1.00 88.06 165 THR A C 1
ATOM 1360 O O . THR A 1 165 ? -4.725 -8.526 33.208 1.00 88.06 165 THR A O 1
ATOM 1363 N N . ALA A 1 166 ? -5.535 -10.516 33.830 1.00 86.12 166 ALA A N 1
ATOM 1364 C CA . ALA A 1 166 ? -4.214 -11.130 34.006 1.00 86.12 166 ALA A CA 1
ATOM 1365 C C . ALA A 1 166 ? -3.342 -11.117 32.728 1.00 86.12 166 ALA A C 1
ATOM 1367 O O . ALA A 1 166 ? -2.123 -11.222 32.808 1.00 86.12 166 ALA A O 1
ATOM 1368 N N . LYS A 1 167 ? -3.950 -10.981 31.537 1.00 84.56 167 LYS A N 1
ATOM 1369 C CA . LYS A 1 167 ? -3.259 -10.974 30.232 1.00 84.56 167 LYS A CA 1
ATOM 1370 C C . LYS A 1 167 ? -3.115 -9.569 29.617 1.00 84.56 167 LYS A C 1
ATOM 1372 O O . LYS A 1 167 ? -2.759 -9.461 28.443 1.00 84.56 167 LYS A O 1
ATOM 1377 N N . GLY A 1 168 ? -3.395 -8.506 30.376 1.00 90.88 168 GLY A N 1
ATOM 1378 C CA . GLY A 1 168 ? -3.368 -7.113 29.913 1.00 90.88 168 GLY A CA 1
ATOM 1379 C C . GLY A 1 168 ? -4.716 -6.413 30.098 1.00 90.88 168 GLY A C 1
ATOM 1380 O O . GLY A 1 168 ? -5.422 -6.665 31.068 1.00 90.88 168 GLY A O 1
ATOM 1381 N N . VAL A 1 169 ? -5.111 -5.548 29.167 1.00 93.50 169 VAL A N 1
ATOM 1382 C CA . VAL A 1 169 ? -6.386 -4.813 29.218 1.00 93.50 169 VAL A CA 1
ATOM 1383 C C . VAL A 1 169 ? -7.356 -5.394 28.196 1.00 93.50 169 VAL A C 1
ATOM 1385 O O . VAL A 1 169 ? -7.036 -5.481 27.008 1.00 93.50 169 VAL A O 1
ATOM 1388 N N . GLN A 1 170 ? -8.548 -5.775 28.649 1.00 95.06 170 GLN A N 1
ATOM 1389 C CA . GLN A 1 170 ? -9.669 -6.118 27.785 1.00 95.06 170 GLN A CA 1
ATOM 1390 C C . GLN A 1 170 ? -10.513 -4.871 27.531 1.00 95.06 170 GLN A C 1
ATOM 1392 O O . GLN A 1 170 ? -10.956 -4.217 28.469 1.00 95.06 170 GLN A O 1
ATOM 1397 N N . VAL A 1 171 ? -10.783 -4.567 26.265 1.00 96.00 171 VAL A N 1
ATOM 1398 C CA . VAL A 1 171 ? -11.647 -3.454 25.865 1.00 96.00 171 VAL A CA 1
ATOM 1399 C C . VAL A 1 171 ? -12.841 -3.974 25.081 1.00 96.00 171 VAL A C 1
ATOM 1401 O O . VAL A 1 171 ? -12.680 -4.781 24.164 1.00 96.00 171 VAL A O 1
ATOM 1404 N N . THR A 1 172 ? -14.035 -3.495 25.428 1.00 95.00 172 THR A N 1
ATOM 1405 C CA . THR A 1 172 ? -15.263 -3.698 24.654 1.00 95.00 172 THR A CA 1
ATOM 1406 C C . THR A 1 172 ? -15.640 -2.387 23.977 1.00 95.00 172 THR A C 1
ATOM 1408 O O . THR A 1 172 ? -16.041 -1.448 24.652 1.00 95.00 172 THR A O 1
ATOM 1411 N N . ALA A 1 173 ? -15.526 -2.326 22.651 1.00 94.31 173 ALA A N 1
ATOM 1412 C CA . ALA A 1 173 ? -16.060 -1.222 21.862 1.00 94.31 173 ALA A CA 1
ATOM 1413 C C . ALA A 1 173 ? -17.525 -1.509 21.535 1.00 94.31 173 ALA A C 1
ATOM 1415 O O . ALA A 1 173 ? -17.845 -2.628 21.105 1.00 94.31 173 ALA A O 1
ATOM 1416 N N . TRP A 1 174 ? -18.403 -0.524 21.703 1.00 93.38 174 TRP A N 1
ATOM 1417 C CA . TRP A 1 174 ? -19.811 -0.682 21.374 1.00 93.38 174 TRP A CA 1
ATOM 1418 C C . TRP A 1 174 ? -20.497 0.589 20.875 1.00 93.38 174 TRP A C 1
ATOM 1420 O O . TRP A 1 174 ? -20.048 1.707 21.115 1.00 93.38 174 TRP A O 1
ATOM 1430 N N . ILE A 1 175 ? -21.589 0.392 20.135 1.00 91.81 175 ILE A N 1
ATOM 1431 C CA . ILE A 1 175 ? -22.471 1.448 19.635 1.00 91.81 175 ILE A CA 1
ATOM 1432 C C . ILE A 1 175 ? -23.901 1.083 20.020 1.00 91.81 175 ILE A C 1
ATOM 1434 O O . ILE A 1 175 ? -24.381 -0.003 19.677 1.00 91.81 175 ILE A O 1
ATOM 1438 N N . ASP A 1 176 ? -24.568 2.012 20.706 1.00 83.38 176 ASP A N 1
ATOM 1439 C CA . ASP A 1 176 ? -26.001 1.948 21.010 1.00 83.38 176 ASP A CA 1
ATOM 1440 C C . ASP A 1 176 ? -26.437 0.674 21.764 1.00 83.38 176 ASP A C 1
ATOM 1442 O O . ASP A 1 176 ? -27.462 0.071 21.464 1.00 83.38 176 ASP A O 1
ATOM 1446 N N . GLY A 1 177 ? -25.597 0.181 22.680 1.00 75.44 177 GLY A N 1
ATOM 1447 C CA . GLY A 1 177 ? -25.832 -0.998 23.527 1.00 75.44 177 GLY A CA 1
ATOM 1448 C C . GLY A 1 177 ? -25.863 -2.360 22.813 1.00 75.44 177 GLY A C 1
ATOM 1449 O O . GLY A 1 177 ? -25.589 -3.387 23.430 1.00 75.44 177 GLY A O 1
ATOM 1450 N N . GLN A 1 178 ? -26.144 -2.402 21.510 1.00 75.38 178 GLN A N 1
ATOM 1451 C CA . GLN A 1 178 ? -26.390 -3.647 20.774 1.00 75.38 178 GLN A CA 1
ATOM 1452 C C . GLN A 1 178 ? -25.177 -4.140 19.977 1.00 75.38 178 GLN A C 1
ATOM 1454 O O . GLN A 1 178 ? -24.927 -5.344 19.866 1.00 75.38 178 GLN A O 1
ATOM 1459 N N . LYS A 1 179 ? -24.405 -3.224 19.384 1.00 82.19 179 LYS A N 1
ATOM 1460 C CA . LYS A 1 179 ? -23.303 -3.571 18.475 1.00 82.19 179 LYS A CA 1
ATOM 1461 C C . LYS A 1 179 ? -22.006 -3.540 19.255 1.00 82.19 179 LYS A C 1
ATOM 1463 O O . LYS A 1 179 ? -21.573 -2.462 19.629 1.00 82.19 179 LYS A O 1
ATOM 1468 N N . ARG A 1 180 ? -21.383 -4.699 19.489 1.00 91.62 180 ARG A N 1
ATOM 1469 C CA . ARG A 1 180 ? -20.171 -4.793 20.318 1.00 91.62 180 ARG A CA 1
ATOM 1470 C C . ARG A 1 180 ? -19.090 -5.718 19.765 1.00 91.62 180 ARG A C 1
ATOM 1472 O O . ARG A 1 180 ? -19.365 -6.781 19.185 1.00 91.62 180 ARG A O 1
ATOM 1479 N N . ALA A 1 181 ? -17.841 -5.335 19.999 1.00 92.12 181 ALA A N 1
ATOM 1480 C CA . ALA A 1 181 ? -16.670 -6.170 19.778 1.00 92.12 181 ALA A CA 1
ATOM 1481 C C . ALA A 1 181 ? -15.674 -6.014 20.929 1.00 92.12 181 ALA A C 1
ATOM 1483 O O . ALA A 1 181 ? -15.563 -4.948 21.525 1.00 92.12 181 ALA A O 1
ATOM 1484 N N . LYS A 1 182 ? -14.962 -7.099 21.238 1.00 93.31 182 LYS A N 1
ATOM 1485 C CA . LYS A 1 182 ? -14.004 -7.163 22.343 1.00 93.31 182 LYS A CA 1
ATOM 1486 C C . LYS A 1 182 ? -12.608 -7.448 21.813 1.00 93.31 182 LYS A C 1
ATOM 1488 O O . LYS A 1 182 ? -12.469 -8.195 20.845 1.00 93.31 182 LYS A O 1
ATOM 1493 N N . ALA A 1 183 ? -11.595 -6.900 22.468 1.00 92.56 183 ALA A N 1
ATOM 1494 C CA . ALA A 1 183 ? -10.203 -7.245 22.221 1.00 92.56 183 ALA A CA 1
ATOM 1495 C C . ALA A 1 183 ? -9.375 -7.165 23.505 1.00 92.56 183 ALA A C 1
ATOM 1497 O O . ALA A 1 183 ? -9.718 -6.424 24.421 1.00 92.56 183 ALA A O 1
ATOM 1498 N N . VAL A 1 184 ? -8.274 -7.916 23.544 1.00 92.12 184 VAL A N 1
ATOM 1499 C CA . VAL A 1 184 ? -7.295 -7.893 24.638 1.00 92.12 184 VAL A CA 1
ATOM 1500 C C . VAL A 1 184 ? -5.938 -7.483 24.076 1.00 92.12 184 VAL A C 1
ATOM 1502 O O . VAL A 1 184 ? -5.534 -7.951 23.005 1.00 92.12 184 VAL A O 1
ATOM 1505 N N . ALA A 1 185 ? -5.233 -6.605 24.785 1.00 91.88 185 ALA A N 1
ATOM 1506 C CA . ALA A 1 185 ? -3.866 -6.223 24.451 1.00 91.88 185 ALA A CA 1
ATOM 1507 C C . ALA A 1 185 ? -3.056 -5.846 25.696 1.00 91.88 185 ALA A C 1
ATOM 1509 O O . ALA A 1 185 ? -3.606 -5.683 26.782 1.00 91.88 185 ALA A O 1
ATOM 1510 N N . ARG A 1 186 ? -1.739 -5.680 25.527 1.00 89.88 186 ARG A N 1
ATOM 1511 C CA . ARG A 1 186 ? -0.832 -5.326 26.630 1.00 89.88 186 ARG A CA 1
ATOM 1512 C C . ARG A 1 186 ? -1.032 -3.892 27.124 1.00 89.88 186 ARG A C 1
ATOM 1514 O O . ARG A 1 186 ? -0.787 -3.622 28.291 1.00 89.88 186 ARG A O 1
ATOM 1521 N N . SER A 1 187 ? -1.492 -2.989 26.255 1.00 90.50 187 SER A N 1
ATOM 1522 C CA . SER A 1 187 ? -1.800 -1.599 26.605 1.00 90.50 187 SER A CA 1
ATOM 1523 C C . SER A 1 187 ? -3.258 -1.252 26.309 1.00 90.50 187 SER A C 1
ATOM 1525 O O . SER A 1 187 ? -3.871 -1.810 25.396 1.00 90.50 187 SER A O 1
ATOM 1527 N N . ARG A 1 188 ? -3.800 -0.276 27.048 1.00 88.31 188 ARG A N 1
ATOM 1528 C CA . ARG A 1 188 ? -5.152 0.255 26.822 1.00 88.31 188 ARG A CA 1
ATOM 1529 C C . ARG A 1 188 ? -5.332 0.766 25.390 1.00 88.31 188 ARG A C 1
ATOM 1531 O O . ARG A 1 188 ? -6.295 0.387 24.731 1.00 88.31 188 ARG A O 1
ATOM 1538 N N . LYS A 1 189 ? -4.379 1.562 24.890 1.00 87.94 189 LYS A N 1
ATOM 1539 C CA . LYS A 1 189 ? -4.420 2.129 23.531 1.00 87.94 189 LYS A CA 1
ATOM 1540 C C . LYS A 1 189 ? -4.524 1.035 22.465 1.00 87.94 189 LYS A C 1
ATOM 1542 O O . LYS A 1 189 ? -5.384 1.096 21.592 1.00 87.94 189 LYS A O 1
ATOM 1547 N N . GLU A 1 190 ? -3.685 0.007 22.565 1.00 88.88 190 GLU A N 1
ATOM 1548 C CA . GLU A 1 190 ? -3.688 -1.107 21.613 1.00 88.88 190 GLU A CA 1
ATOM 1549 C C . GLU A 1 190 ? -4.982 -1.938 21.700 1.00 88.88 190 GLU A C 1
ATOM 1551 O O . GLU A 1 190 ? -5.511 -2.378 20.676 1.00 88.88 190 GLU A O 1
ATOM 1556 N N . ALA A 1 191 ? -5.521 -2.134 22.908 1.00 91.25 191 ALA A N 1
ATOM 1557 C CA . ALA A 1 191 ? -6.772 -2.860 23.117 1.00 91.25 191 ALA A CA 1
ATOM 1558 C C . ALA A 1 191 ? -7.971 -2.105 22.518 1.00 91.25 191 ALA A C 1
ATOM 1560 O O . ALA A 1 191 ? -8.801 -2.718 21.845 1.00 91.25 191 ALA A O 1
ATOM 1561 N N . GLU A 1 192 ? -8.028 -0.780 22.688 1.00 91.81 192 GLU A N 1
ATOM 1562 C CA . GLU A 1 192 ? -9.046 0.086 22.082 1.00 91.81 192 GLU A CA 1
ATOM 1563 C C . GLU A 1 192 ? -8.996 0.041 20.551 1.00 91.81 192 GLU A C 1
ATOM 1565 O O . GLU A 1 192 ? -10.027 -0.165 19.910 1.00 91.81 192 GLU A O 1
ATOM 1570 N N . GLU A 1 193 ? -7.810 0.167 19.948 1.00 89.56 193 GLU A N 1
ATOM 1571 C CA . GLU A 1 193 ? -7.661 0.072 18.493 1.00 89.56 193 GLU A CA 1
ATOM 1572 C C . GLU A 1 193 ? -8.091 -1.299 17.954 1.00 89.56 193 GLU A C 1
ATOM 1574 O O . GLU A 1 193 ? -8.767 -1.384 16.926 1.00 89.56 193 GLU A O 1
ATOM 1579 N N . LYS A 1 194 ? -7.722 -2.390 18.637 1.00 88.75 194 LYS A N 1
ATOM 1580 C CA . LYS A 1 194 ? -8.128 -3.748 18.245 1.00 88.75 194 LYS A CA 1
ATOM 1581 C C . LYS A 1 194 ? -9.638 -3.954 18.379 1.00 88.75 194 LYS A C 1
ATOM 1583 O O . LYS A 1 194 ? -10.241 -4.542 17.480 1.00 88.75 194 LYS A O 1
ATOM 1588 N N . ALA A 1 195 ? -10.252 -3.462 19.455 1.00 91.25 195 ALA A N 1
ATOM 1589 C CA . ALA A 1 195 ? -11.697 -3.548 19.657 1.00 91.25 195 ALA A CA 1
ATOM 1590 C C . ALA A 1 195 ? -12.453 -2.740 18.591 1.00 91.25 195 ALA A C 1
ATOM 1592 O O . ALA A 1 195 ? -13.413 -3.248 18.006 1.00 91.25 195 ALA A O 1
ATOM 1593 N N . ALA A 1 196 ? -11.967 -1.536 18.265 1.00 89.81 196 ALA A N 1
ATOM 1594 C CA . ALA A 1 196 ? -12.516 -0.713 17.193 1.00 89.81 196 ALA A CA 1
ATOM 1595 C C . ALA A 1 196 ? -12.426 -1.417 15.830 1.00 89.81 196 ALA A C 1
ATOM 1597 O O . ALA A 1 196 ? -13.446 -1.558 15.156 1.00 89.81 196 ALA A O 1
ATOM 1598 N N . ARG A 1 197 ? -11.251 -1.961 15.461 1.00 87.00 197 ARG A N 1
ATOM 1599 C CA . ARG A 1 197 ? -11.066 -2.755 14.224 1.00 87.00 197 ARG A CA 1
ATOM 1600 C C . ARG A 1 197 ? -12.062 -3.906 14.142 1.00 87.00 197 ARG A C 1
ATOM 1602 O O . ARG A 1 197 ? -12.696 -4.111 13.109 1.00 87.00 197 ARG A O 1
ATOM 1609 N N . ALA A 1 198 ? -12.209 -4.659 15.230 1.00 87.19 198 ALA A N 1
ATOM 1610 C CA . ALA A 1 198 ? -13.114 -5.799 15.280 1.00 87.19 198 ALA A CA 1
ATOM 1611 C C . ALA A 1 198 ? -14.584 -5.383 15.106 1.00 87.19 198 ALA A C 1
ATOM 1613 O O . ALA A 1 198 ? -15.343 -6.098 14.447 1.00 87.19 198 ALA A O 1
ATOM 1614 N N . LEU A 1 199 ? -14.989 -4.233 15.658 1.00 89.06 199 LEU A N 1
ATOM 1615 C CA . LEU A 1 199 ? -16.344 -3.722 15.477 1.00 89.06 199 LEU A CA 1
ATOM 1616 C C . LEU A 1 199 ? -16.566 -3.229 14.045 1.00 89.06 199 LEU A C 1
ATOM 1618 O O . LEU A 1 199 ? -17.528 -3.664 13.422 1.00 89.06 199 LEU A O 1
ATOM 1622 N N . VAL A 1 200 ? -15.651 -2.430 13.485 1.00 84.94 200 VAL A N 1
ATOM 1623 C CA . VAL A 1 200 ? -15.710 -1.976 12.080 1.00 84.94 200 VAL A CA 1
ATOM 1624 C C . VAL A 1 200 ? -15.870 -3.163 11.124 1.00 84.94 200 VAL A C 1
ATOM 1626 O O . VAL A 1 200 ? -16.759 -3.153 10.274 1.00 84.94 200 VAL A O 1
ATOM 1629 N N . LEU A 1 201 ? -15.081 -4.226 11.315 1.00 79.56 201 LEU A N 1
ATOM 1630 C CA . LEU A 1 201 ? -15.170 -5.466 10.535 1.00 79.56 201 LEU A CA 1
ATOM 1631 C C . LEU A 1 201 ? -16.553 -6.127 10.604 1.00 79.56 201 LEU A C 1
ATOM 1633 O O . LEU A 1 201 ? -17.060 -6.604 9.590 1.00 79.56 201 LEU A O 1
ATOM 1637 N N . LYS A 1 202 ? -17.166 -6.185 11.794 1.00 82.31 202 LYS A N 1
ATOM 1638 C CA . LYS A 1 202 ? -18.522 -6.733 11.958 1.00 82.31 202 LYS A CA 1
ATOM 1639 C C . LYS A 1 202 ? -19.572 -5.865 11.274 1.00 82.31 202 LYS A C 1
ATOM 1641 O O . LYS A 1 202 ? -20.503 -6.407 10.687 1.00 82.31 202 LYS A O 1
ATOM 1646 N N . LEU A 1 203 ? -19.437 -4.544 11.379 1.00 80.44 203 LEU A N 1
ATOM 1647 C CA .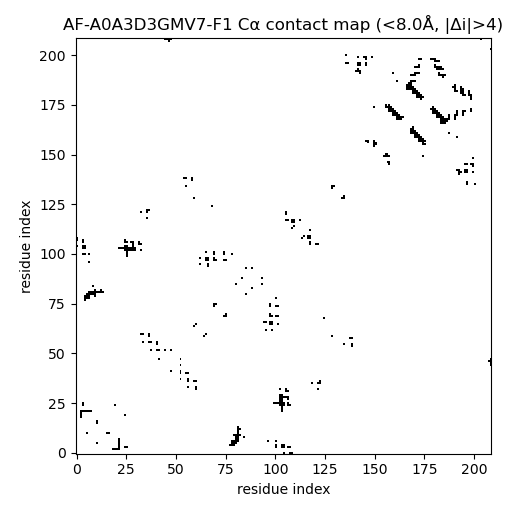 LEU A 1 203 ? -20.394 -3.604 10.804 1.00 80.44 203 LEU A CA 1
ATOM 1648 C C . LEU A 1 203 ? -20.366 -3.661 9.279 1.00 80.44 203 LEU A C 1
ATOM 1650 O O . LEU A 1 203 ? -21.416 -3.872 8.686 1.00 80.44 203 LEU A O 1
ATOM 1654 N N . ARG A 1 204 ? -19.181 -3.601 8.659 1.00 73.00 204 ARG A N 1
ATOM 1655 C CA . ARG A 1 204 ? -19.035 -3.680 7.194 1.00 73.00 204 ARG A CA 1
ATOM 1656 C C . ARG A 1 204 ? -19.625 -4.972 6.615 1.00 73.00 204 ARG A C 1
ATOM 1658 O O . ARG A 1 204 ? -20.487 -4.911 5.750 1.00 73.00 204 ARG A O 1
ATOM 1665 N N . LYS A 1 205 ? -19.345 -6.127 7.238 1.00 67.06 205 LYS A N 1
ATOM 1666 C CA . LYS A 1 205 ? -19.985 -7.407 6.865 1.00 67.06 205 LYS A CA 1
ATOM 1667 C C . LYS A 1 205 ? -21.513 -7.382 6.932 1.00 67.06 205 LYS A C 1
ATOM 1669 O O . LYS A 1 205 ? -22.168 -7.998 6.098 1.00 67.06 205 LYS A O 1
ATOM 1674 N N . ARG A 1 206 ? -22.087 -6.736 7.953 1.00 63.69 206 ARG A N 1
ATOM 1675 C CA . ARG A 1 206 ? -23.544 -6.677 8.149 1.00 63.69 206 ARG A CA 1
ATOM 1676 C C . ARG A 1 206 ? -24.220 -5.752 7.143 1.00 63.69 206 ARG A C 1
ATOM 1678 O O . ARG A 1 206 ? -25.379 -5.977 6.819 1.00 63.69 206 ARG A O 1
ATOM 1685 N N . PHE A 1 207 ? -23.502 -4.751 6.654 1.00 62.47 207 PHE A N 1
ATOM 1686 C CA . PHE A 1 207 ? -24.007 -3.841 5.639 1.00 62.47 207 PHE A CA 1
ATOM 1687 C C . PHE A 1 207 ? -23.919 -4.399 4.214 1.00 62.47 207 PHE A C 1
ATOM 1689 O O . PHE A 1 207 ? -24.392 -3.720 3.316 1.00 62.47 207 PHE A O 1
ATOM 1696 N N . LYS A 1 208 ? -23.382 -5.620 4.012 1.00 40.84 208 LYS A N 1
ATOM 1697 C CA . LYS A 1 208 ? -22.933 -6.096 2.690 1.00 40.84 208 LYS A CA 1
ATOM 1698 C C . LYS A 1 208 ? -22.136 -4.979 1.993 1.00 40.84 208 LYS A C 1
ATOM 1700 O O . LYS A 1 208 ? -22.534 -4.519 0.941 1.00 40.84 208 LYS A O 1
ATOM 1705 N N . VAL A 1 209 ? -21.060 -4.551 2.663 1.00 40.84 209 VAL A N 1
ATOM 1706 C CA . VAL A 1 209 ? -20.023 -3.607 2.208 1.00 40.84 209 VAL A CA 1
ATOM 1707 C C . VAL A 1 209 ? -18.671 -4.300 2.297 1.00 40.84 209 VAL A C 1
ATOM 1709 O O . VAL A 1 209 ? -18.419 -4.943 3.352 1.00 40.84 209 VAL A O 1
#

Solvent-accessible surface area (backbone atoms only — not comparable to full-atom values): 11108 Å² total; per-residue (Å²): 102,66,46,30,33,38,42,69,56,26,35,73,71,66,70,59,74,94,60,68,52,37,69,58,28,21,56,51,9,47,52,51,50,50,50,52,50,45,52,53,48,52,75,69,41,79,70,58,52,71,71,56,51,52,52,51,40,56,55,62,73,23,63,74,48,37,30,48,52,24,52,76,69,45,44,81,78,68,48,42,61,14,70,66,55,70,70,71,52,54,71,68,58,58,43,49,51,38,23,47,34,47,23,5,40,40,31,37,38,28,74,76,62,32,65,73,51,28,49,52,55,50,50,64,75,41,49,81,61,68,38,65,79,55,43,63,67,61,52,89,54,30,55,60,54,36,34,54,53,30,40,72,77,66,71,40,74,64,46,74,51,78,42,84,50,99,81,30,23,34,18,37,26,32,41,90,93,74,49,70,19,69,25,71,22,81,41,65,70,58,4,47,41,46,3,23,38,49,34,44,56,55,51,34,60,71,66,75,80